Protein AF-A0A6L8NGS3-F1 (afdb_monomer_lite)

Foldseek 3Di:
DVVVVLVCVLCVLLVHDDDDDLACDPDLCCVVVDLAAEAELVSLVRLQPNDADPRYEYEYEPPDPPPPPPDDPVSSVVSCVRNNPPYYHYPPVCSLVSSVVSNLVVLVFHAFAQEEEFEELDPPLCRLVVLVVVQLVLLVVVFAEEEEEADLPDPKSCVVLVNLVFAADEQVVLQPDADADALVVLQVRAGDGSRYGYHIHHPDPDDRDLRSLLRSLVSVRTNYGHYGYHAYLDDDSNSVSSVVSHPHYHYRFPPDPVSVVSSVVSVD

Secondary structure (DSSP, 8-state):
-HHHHHHHHHHHHTT------SS--SSTHHHHH-S-EEEETTTGGGGTTPPP-TTEEEEEE--SS---TT---HHHHHHHHHHT-SEEEEETTTHHHHHHHHHHHHTT--SPPEEEEEEESSTTSSHHHHHHHHHHHHHHTT--EEEEE--TTS--HHHHTT-TT--S--GGGGTT--SPPPHHHHHHHSPEETTEEEE---S---PPPHHHHHHHHHHHTTTSSEEEEEE-SS--HHHHHHHTT-SEEEEE--SSHHHHHHHHHH--

pLDDT: mean 86.91, std 11.1, range [43.78, 98.56]

Sequence (268 aa):
MELLDDLLRLCAAAGAEPEVRARVPERRESWEDAPLVLVGDDAAAHCRGAGRRSGVLLVGRDRDGEGSAGFVDPVLWRHAVEIGAESVVRLPEGEGWLVGRIADVVEGAGQQALTVGVLGGRGGAGASTLACALAVSAAGAGVRTLLVDGDSLGGGLDVLLGGERAEGLRWPDFVGTRGRLAGGALEESLPELQGLRVLSWDRADVAVPPEAVRSVLAAARRRGGAVVVDLPRHFDDGTREALAQVDIGLLVVPGELRAVAAAGRVAS

Radius of gyration: 21.75 Å; chains: 1; bounding box: 50×39×59 Å

Structure (mmCIF, N/CA/C/O backbone):
data_AF-A0A6L8NGS3-F1
#
_entry.id   AF-A0A6L8NGS3-F1
#
loop_
_atom_site.group_PDB
_atom_site.id
_atom_site.type_symbol
_atom_site.label_atom_id
_atom_site.label_alt_id
_atom_site.label_comp_id
_atom_site.label_asym_id
_atom_site.label_entity_id
_atom_site.label_seq_id
_atom_site.pdbx_PDB_ins_code
_atom_site.Cartn_x
_atom_site.Cartn_y
_atom_site.Cartn_z
_atom_site.occupancy
_atom_site.B_iso_or_equiv
_atom_site.auth_seq_id
_atom_site.auth_comp_id
_atom_site.auth_asym_id
_atom_site.auth_atom_id
_atom_site.pdbx_PDB_model_num
ATOM 1 N N . MET A 1 1 ? -13.743 12.137 31.911 1.00 58.19 1 MET A N 1
ATOM 2 C CA . MET A 1 1 ? -14.886 12.663 31.129 1.00 58.19 1 MET A CA 1
ATOM 3 C C . MET A 1 1 ? -14.381 13.298 29.847 1.00 58.19 1 MET A C 1
ATOM 5 O O . MET A 1 1 ? -14.708 12.786 28.795 1.00 58.19 1 MET A O 1
ATOM 9 N N . GLU A 1 2 ? -13.464 14.265 29.925 1.00 81.75 2 GLU A N 1
ATOM 10 C CA . GLU A 1 2 ? -12.933 14.921 28.721 1.00 81.75 2 GLU A CA 1
ATOM 11 C C . GLU A 1 2 ? -12.234 13.980 27.713 1.00 81.75 2 GLU A C 1
ATOM 13 O O . GLU A 1 2 ? -12.383 14.168 26.512 1.00 81.75 2 GLU A O 1
ATOM 18 N N . LEU A 1 3 ? -11.515 12.939 28.164 1.00 87.94 3 LEU A N 1
ATOM 19 C CA . LEU A 1 3 ? -10.875 11.974 27.253 1.00 87.94 3 LEU A CA 1
ATOM 20 C C . LEU A 1 3 ? -11.896 11.106 26.497 1.00 87.94 3 LEU A C 1
ATOM 22 O O . LEU A 1 3 ? -11.702 10.801 25.325 1.00 87.94 3 LEU A O 1
ATOM 26 N N . LEU A 1 4 ? -12.995 10.720 27.152 1.00 90.50 4 LEU A N 1
ATOM 27 C CA . LEU A 1 4 ? -14.071 9.978 26.494 1.00 90.50 4 LEU A CA 1
ATOM 28 C C . LEU A 1 4 ? -14.730 10.836 25.409 1.00 90.50 4 LEU A C 1
ATOM 30 O O . LEU A 1 4 ? -14.960 10.342 24.311 1.00 90.50 4 LEU A O 1
ATOM 34 N N . ASP A 1 5 ? -14.988 12.112 25.701 1.00 91.06 5 ASP A N 1
ATOM 35 C CA . ASP A 1 5 ? -15.584 13.042 24.740 1.00 91.06 5 ASP A CA 1
ATOM 36 C C . ASP A 1 5 ? -14.679 13.245 23.512 1.00 91.06 5 ASP A C 1
ATOM 38 O O . ASP A 1 5 ? -15.168 13.249 22.380 1.00 91.06 5 ASP A O 1
ATOM 42 N N . ASP A 1 6 ? -13.355 13.319 23.704 1.00 91.50 6 ASP A N 1
ATOM 43 C CA . ASP A 1 6 ? -12.395 13.326 22.594 1.00 91.50 6 ASP A CA 1
ATOM 44 C C . ASP A 1 6 ? -12.474 12.052 21.762 1.00 91.50 6 ASP A C 1
ATOM 46 O O . ASP A 1 6 ? -12.587 12.124 20.542 1.00 91.50 6 ASP A O 1
ATOM 50 N N . LEU A 1 7 ? -12.429 10.880 22.399 1.00 93.50 7 LEU A N 1
ATOM 51 C CA . LEU A 1 7 ? -12.494 9.608 21.683 1.00 93.50 7 LEU A CA 1
ATOM 52 C C . LEU A 1 7 ? -13.799 9.480 20.891 1.00 93.50 7 LEU A C 1
ATOM 54 O O . LEU A 1 7 ? -13.768 9.057 19.738 1.00 93.50 7 LEU A O 1
ATOM 58 N N . LEU A 1 8 ? -14.929 9.905 21.463 1.00 93.88 8 LEU A N 1
ATOM 59 C CA . LEU A 1 8 ? -16.215 9.955 20.767 1.00 93.88 8 LEU A CA 1
ATOM 60 C C . LEU A 1 8 ? -16.179 10.908 19.567 1.00 93.88 8 LEU A C 1
ATOM 62 O O . LEU A 1 8 ? -16.647 10.545 18.487 1.00 93.88 8 LEU A O 1
ATOM 66 N N . ARG A 1 9 ? -15.577 12.095 19.719 1.00 94.31 9 ARG A N 1
ATOM 67 C CA . ARG A 1 9 ? -15.377 13.048 18.618 1.00 94.31 9 ARG A CA 1
ATOM 68 C C . ARG A 1 9 ? -14.505 12.458 17.508 1.00 94.31 9 ARG A C 1
ATOM 70 O O . ARG A 1 9 ? -14.836 12.621 16.335 1.00 94.31 9 ARG A O 1
ATOM 77 N N . LEU A 1 10 ? -13.411 11.777 17.851 1.00 94.00 10 LEU A N 1
ATOM 78 C CA . LEU A 1 10 ? -12.505 11.154 16.879 1.00 94.00 10 LEU A CA 1
ATOM 79 C C . LEU A 1 10 ? -13.167 9.962 16.171 1.00 94.00 10 LEU A C 1
ATOM 81 O O . LEU A 1 10 ? -13.015 9.824 14.959 1.00 94.00 10 LEU A O 1
ATOM 85 N N . CYS A 1 11 ? -13.956 9.152 16.885 1.00 92.12 11 CYS A N 1
ATOM 86 C CA . CYS A 1 11 ? -14.783 8.105 16.285 1.00 92.12 11 CYS A CA 1
ATOM 87 C C . CYS A 1 11 ? -15.796 8.689 15.294 1.00 92.12 11 CYS A C 1
ATOM 89 O O . CYS A 1 11 ? -15.868 8.223 14.159 1.00 92.12 11 CYS A O 1
ATOM 91 N N . ALA A 1 12 ? -16.507 9.754 15.674 1.00 90.62 12 ALA A N 1
ATOM 92 C CA . ALA A 1 12 ? -17.448 10.433 14.786 1.00 90.62 12 ALA A CA 1
ATOM 93 C C . ALA A 1 12 ? -16.752 11.014 13.542 1.00 90.62 12 ALA A C 1
ATOM 95 O O . ALA A 1 12 ? -17.253 10.862 12.430 1.00 90.62 12 ALA A O 1
ATOM 96 N N . ALA A 1 13 ? -15.565 11.613 13.702 1.00 88.19 13 ALA A N 1
ATOM 97 C CA . ALA A 1 13 ? -14.756 12.107 12.585 1.00 88.19 13 ALA A CA 1
ATOM 98 C C . ALA A 1 13 ? -14.303 10.985 11.630 1.00 88.19 13 ALA A C 1
ATOM 100 O O . ALA A 1 13 ? -14.123 11.227 10.438 1.00 88.19 13 ALA A O 1
ATOM 101 N N . ALA A 1 14 ? -14.138 9.765 12.145 1.00 87.50 14 ALA A N 1
ATOM 102 C CA . ALA A 1 14 ? -13.804 8.570 11.377 1.00 87.50 14 ALA A CA 1
ATOM 103 C C . ALA A 1 14 ? -15.033 7.821 10.819 1.00 87.50 14 ALA A C 1
ATOM 105 O O . ALA A 1 14 ? -14.860 6.804 10.148 1.00 87.50 14 ALA A O 1
ATOM 106 N N . GLY A 1 15 ? -16.258 8.285 11.099 1.00 86.38 15 GLY A N 1
ATOM 107 C CA . GLY A 1 15 ? -17.494 7.600 10.705 1.00 86.38 15 GLY A CA 1
ATOM 108 C C . GLY A 1 15 ? -17.774 6.307 11.482 1.00 86.38 15 GLY A C 1
ATOM 109 O O . GLY A 1 15 ? -18.490 5.444 10.984 1.00 86.38 15 GLY A O 1
ATOM 110 N N . ALA A 1 16 ? -17.199 6.151 12.678 1.00 89.38 16 ALA A N 1
ATOM 111 C CA . ALA A 1 16 ? -17.427 5.004 13.551 1.00 89.38 16 ALA A CA 1
ATOM 112 C C . ALA A 1 16 ? -18.496 5.305 14.609 1.00 89.38 16 ALA A C 1
ATOM 114 O O . ALA A 1 16 ? -18.470 6.361 15.243 1.00 89.38 16 ALA A O 1
ATOM 115 N N . GLU A 1 17 ? -19.370 4.333 14.871 1.00 88.12 17 GLU A N 1
ATOM 116 C CA . GLU A 1 17 ? -20.253 4.314 16.040 1.00 88.12 17 GLU A CA 1
ATOM 117 C C . GLU A 1 17 ? -19.630 3.411 17.121 1.00 88.12 17 GLU A C 1
ATOM 119 O O . GLU A 1 17 ? -19.696 2.185 17.010 1.00 88.12 17 GLU A O 1
ATOM 124 N N . PRO A 1 18 ? -18.960 3.975 18.145 1.00 89.44 18 PRO A N 1
ATOM 125 C CA . PRO A 1 18 ? -18.267 3.172 19.143 1.00 89.44 18 PRO A CA 1
ATOM 126 C C . PRO A 1 18 ? -19.232 2.633 20.204 1.00 89.44 18 PRO A C 1
ATOM 128 O O . PRO A 1 18 ? -20.100 3.345 20.711 1.00 89.44 18 PRO A O 1
ATOM 131 N N . GLU A 1 19 ? -19.007 1.396 20.638 1.00 89.19 19 GLU A N 1
ATOM 132 C CA . GLU A 1 19 ? -19.633 0.859 21.843 1.00 89.19 19 GLU A CA 1
ATOM 133 C C . GLU A 1 19 ? -18.834 1.291 23.082 1.00 89.19 19 GLU A C 1
ATOM 135 O O . GLU A 1 19 ? -17.710 0.842 23.308 1.00 89.19 19 GLU A O 1
ATOM 140 N N . VAL A 1 20 ? -19.407 2.169 23.909 1.00 89.44 20 VAL A N 1
ATOM 141 C CA . VAL A 1 20 ? -18.730 2.680 25.111 1.00 89.44 20 VAL A CA 1
ATOM 142 C C . VAL A 1 20 ? -19.002 1.782 26.314 1.00 89.44 20 VAL A C 1
ATOM 144 O O . VAL A 1 20 ? -20.152 1.539 26.691 1.00 89.44 20 VAL A O 1
ATOM 147 N N . ARG A 1 21 ? -17.931 1.341 26.982 1.00 84.75 21 ARG A N 1
ATOM 148 C CA . ARG A 1 21 ? -17.992 0.547 28.215 1.00 84.75 21 ARG A CA 1
ATOM 149 C C . ARG A 1 21 ? -17.094 1.156 29.291 1.00 84.75 21 ARG A C 1
ATOM 151 O O . ARG A 1 21 ? -15.938 1.465 29.040 1.00 84.75 21 ARG A O 1
ATOM 158 N N . ALA A 1 22 ? -17.619 1.289 30.510 1.00 76.38 22 ALA A N 1
ATOM 159 C CA . ALA A 1 22 ? -16.862 1.811 31.655 1.00 76.38 22 ALA A CA 1
ATOM 160 C C . ALA A 1 22 ? -15.894 0.780 32.273 1.00 76.38 22 ALA A C 1
ATOM 162 O O . ALA A 1 22 ? -15.030 1.137 33.071 1.00 76.38 22 ALA A O 1
ATOM 163 N N . ARG A 1 23 ? -16.074 -0.508 31.954 1.00 70.94 23 ARG A N 1
ATOM 164 C CA . ARG A 1 23 ? -15.254 -1.642 32.404 1.00 70.94 23 ARG A CA 1
ATOM 165 C C . ARG A 1 23 ? -15.209 -2.702 31.309 1.00 70.94 23 ARG A C 1
ATOM 167 O O . ARG A 1 23 ? -16.103 -2.738 30.464 1.00 70.94 23 ARG A O 1
ATOM 174 N N . VAL A 1 24 ? -14.213 -3.585 31.370 1.00 67.56 24 VAL A N 1
ATOM 175 C CA . VAL A 1 24 ? -14.156 -4.764 30.497 1.00 67.56 24 VAL A CA 1
ATOM 176 C C . VAL A 1 24 ? -15.423 -5.603 30.714 1.00 67.56 24 VAL A C 1
ATOM 178 O O . VAL A 1 24 ? -15.735 -5.917 31.866 1.00 67.56 24 VAL A O 1
ATOM 181 N N . PRO A 1 25 ? -16.178 -5.931 29.653 1.00 65.19 25 PRO A N 1
ATOM 182 C CA . PRO A 1 25 ? -17.411 -6.703 29.767 1.00 65.19 25 PRO A CA 1
ATOM 183 C C . PRO A 1 25 ? -17.180 -8.073 30.416 1.00 65.19 25 PRO A C 1
ATOM 185 O O . PRO A 1 25 ? -16.192 -8.748 30.134 1.00 65.19 25 PRO A O 1
ATOM 188 N N . GLU A 1 26 ? -18.114 -8.508 31.270 1.00 60.62 26 GLU A N 1
ATOM 189 C CA . GLU A 1 26 ? -18.055 -9.831 31.918 1.00 60.62 26 GLU A CA 1
ATOM 190 C C . GLU A 1 26 ? -18.143 -10.980 30.897 1.00 60.62 26 GLU A C 1
ATOM 192 O O . GLU A 1 26 ? -17.614 -12.068 31.124 1.00 60.62 26 GLU A O 1
ATOM 197 N N . ARG A 1 27 ? -18.774 -10.725 29.742 1.00 58.88 27 ARG A N 1
ATOM 198 C CA . ARG A 1 27 ? -18.735 -11.602 28.569 1.00 58.88 27 ARG A CA 1
ATOM 199 C C . ARG A 1 27 ? -17.579 -11.179 27.664 1.00 58.88 27 ARG A C 1
ATOM 201 O O . ARG A 1 27 ? -17.607 -10.091 27.101 1.00 58.88 27 ARG A O 1
ATOM 208 N N . ARG A 1 28 ? -16.585 -12.058 27.508 1.00 59.06 28 ARG A N 1
ATOM 209 C CA . ARG A 1 28 ? -15.391 -11.834 26.670 1.00 59.06 28 ARG A CA 1
ATOM 210 C C . ARG A 1 28 ? -15.697 -11.586 25.191 1.00 59.06 28 ARG A C 1
ATOM 212 O O . ARG A 1 28 ? -14.897 -10.927 24.543 1.00 59.06 28 ARG A O 1
ATOM 219 N N . GLU A 1 29 ? -16.851 -12.043 24.707 1.00 60.16 29 GLU A N 1
ATOM 220 C CA . GLU A 1 29 ? -17.301 -11.957 23.308 1.00 60.16 29 GLU A CA 1
ATOM 221 C C . GLU A 1 29 ? -17.127 -10.539 22.732 1.00 60.16 29 GLU A C 1
ATOM 223 O O . GLU A 1 29 ? -16.397 -10.354 21.771 1.00 60.16 29 GLU A O 1
ATOM 228 N N . SER A 1 30 ? -17.621 -9.485 23.392 1.00 67.75 30 SER A N 1
ATOM 229 C CA . SER A 1 30 ? -17.483 -8.115 22.862 1.00 67.75 30 SER A CA 1
ATOM 230 C C . SER A 1 30 ? -16.049 -7.561 22.895 1.00 67.75 30 SER A C 1
ATOM 232 O O . SER A 1 30 ? -15.725 -6.660 22.130 1.00 67.75 30 SER A O 1
ATOM 234 N N . TRP A 1 31 ? -15.179 -8.061 23.782 1.00 76.00 31 TRP A N 1
ATOM 235 C CA . TRP A 1 31 ? -13.759 -7.674 23.808 1.00 76.00 31 TRP A CA 1
ATOM 236 C C . TRP A 1 31 ? -12.943 -8.446 22.771 1.00 76.00 31 TRP A C 1
ATOM 238 O O . TRP A 1 31 ? -12.004 -7.900 22.201 1.00 76.00 31 TRP A O 1
ATOM 248 N N . GLU A 1 32 ? -13.271 -9.715 22.538 1.00 75.00 32 GLU A N 1
ATOM 249 C CA . GLU A 1 32 ? -12.583 -10.610 21.602 1.00 75.00 32 GLU A CA 1
ATOM 250 C C . GLU A 1 32 ? -13.047 -10.400 20.150 1.00 75.00 32 GLU A C 1
ATOM 252 O O . GLU A 1 32 ? -12.225 -10.486 19.238 1.00 75.00 32 GLU A O 1
ATOM 257 N N . ASP A 1 33 ? -14.296 -9.987 19.934 1.00 76.88 33 ASP A N 1
ATOM 258 C CA . ASP A 1 33 ? -14.869 -9.778 18.598 1.00 76.88 33 ASP A CA 1
ATOM 259 C C . ASP A 1 33 ? -14.659 -8.352 18.060 1.00 76.88 33 ASP A C 1
ATOM 261 O O . ASP A 1 33 ? -14.710 -8.128 16.850 1.00 76.88 33 ASP A O 1
ATOM 265 N N . ALA A 1 34 ? -14.387 -7.367 18.927 1.00 81.44 34 ALA A N 1
ATOM 266 C CA . ALA A 1 34 ? -14.202 -5.979 18.500 1.00 81.44 34 ALA A CA 1
ATOM 267 C C . ALA A 1 34 ? -12.995 -5.836 17.551 1.00 81.44 34 ALA A C 1
ATOM 269 O O . ALA A 1 34 ? -11.899 -6.249 17.902 1.00 81.44 34 ALA A O 1
ATOM 270 N N . PRO A 1 35 ? -13.101 -5.214 16.371 1.00 80.81 35 PRO A N 1
ATOM 271 C CA . PRO A 1 35 ? -11.956 -5.070 15.463 1.00 80.81 35 PRO A CA 1
ATOM 272 C C . PRO A 1 35 ? -10.895 -4.071 15.970 1.00 80.81 35 PRO A C 1
ATOM 274 O O . PRO A 1 35 ? -9.731 -4.155 15.579 1.00 80.81 35 PRO A O 1
ATOM 277 N N . LEU A 1 36 ? -11.282 -3.157 16.866 1.00 87.81 36 LEU A N 1
ATOM 278 C CA . LEU A 1 36 ? -10.413 -2.191 17.536 1.00 87.81 36 LEU A CA 1
ATOM 279 C C . LEU A 1 36 ? -10.959 -1.885 18.932 1.00 87.81 36 LEU A C 1
ATOM 281 O O . LEU A 1 36 ? -12.160 -1.685 19.098 1.00 87.81 36 LEU A O 1
ATOM 285 N N . VAL A 1 37 ? -10.074 -1.811 19.920 1.00 90.31 37 VAL A N 1
ATOM 286 C CA . VAL A 1 37 ? -10.396 -1.461 21.304 1.00 90.31 37 VAL A CA 1
ATOM 287 C C . VAL A 1 37 ? -9.565 -0.249 21.707 1.00 90.31 37 VAL A C 1
ATOM 289 O O . VAL A 1 37 ? -8.335 -0.295 21.689 1.00 90.31 37 VAL A O 1
ATOM 292 N N . LEU A 1 38 ? -10.240 0.833 22.091 1.00 92.00 38 LEU A N 1
ATOM 293 C CA . LEU A 1 38 ? -9.612 2.046 22.610 1.00 92.00 38 LEU A CA 1
ATOM 294 C C . LEU A 1 38 ? -9.764 2.071 24.130 1.00 92.00 38 LEU A C 1
ATOM 296 O O . LEU A 1 38 ? -10.881 2.020 24.644 1.00 92.00 38 LEU A O 1
ATOM 300 N N . VAL A 1 39 ? -8.648 2.149 24.848 1.00 91.62 39 VAL A N 1
ATOM 301 C CA . VAL A 1 39 ? -8.618 2.217 26.312 1.00 91.62 39 VAL A CA 1
ATOM 302 C C . VAL A 1 39 ? -8.068 3.576 26.715 1.00 91.62 39 VAL A C 1
ATOM 304 O O . VAL A 1 39 ? -6.936 3.900 26.374 1.00 91.62 39 VAL A O 1
ATOM 307 N N . GLY A 1 40 ? -8.851 4.373 27.440 1.00 91.06 40 GLY A N 1
ATOM 308 C CA . GLY A 1 40 ? -8.361 5.619 28.031 1.00 91.06 40 GLY A CA 1
ATOM 309 C C . GLY A 1 40 ? -7.376 5.357 29.174 1.00 91.06 40 GLY A C 1
ATOM 310 O O . GLY A 1 40 ? -7.525 4.373 29.907 1.00 91.06 40 GLY A O 1
ATOM 311 N N . ASP A 1 41 ? -6.383 6.232 29.355 1.00 88.25 41 ASP A N 1
ATOM 312 C CA . ASP A 1 41 ? -5.436 6.154 30.478 1.00 88.25 41 ASP A CA 1
ATOM 313 C C . ASP A 1 41 ? -6.140 6.125 31.846 1.00 88.25 41 ASP A C 1
ATOM 315 O O . ASP A 1 41 ? -5.718 5.405 32.756 1.00 88.25 41 ASP A O 1
ATOM 319 N N . ASP A 1 42 ? -7.282 6.807 31.935 1.00 86.75 42 ASP A N 1
ATOM 320 C CA . ASP A 1 42 ? -8.144 6.939 33.101 1.00 86.75 42 ASP A CA 1
ATOM 321 C C . ASP A 1 42 ? -8.929 5.654 33.403 1.00 86.75 42 ASP A C 1
ATOM 323 O O . ASP A 1 42 ? -9.348 5.419 34.540 1.00 86.75 42 ASP A O 1
ATOM 327 N N . ALA A 1 43 ? -9.072 4.780 32.406 1.00 87.25 43 ALA A N 1
ATOM 328 C CA . ALA A 1 43 ? -9.754 3.496 32.499 1.00 87.25 43 ALA A CA 1
ATOM 329 C C . ALA A 1 43 ? -8.799 2.285 32.496 1.00 87.25 43 ALA A C 1
ATOM 331 O O . ALA A 1 43 ? -9.238 1.168 32.788 1.00 87.25 43 ALA A O 1
ATOM 332 N N . ALA A 1 44 ? -7.502 2.475 32.228 1.00 85.69 44 ALA A N 1
ATOM 333 C CA . ALA A 1 44 ? -6.541 1.384 32.030 1.00 85.69 44 ALA A CA 1
ATOM 334 C C . ALA A 1 44 ? -6.456 0.409 33.219 1.00 85.69 44 ALA A C 1
ATOM 336 O O . ALA A 1 44 ? -6.411 -0.808 33.032 1.00 85.69 44 ALA A O 1
ATOM 337 N N . ALA A 1 45 ? -6.525 0.921 34.454 1.00 83.12 45 ALA A N 1
ATOM 338 C CA . ALA A 1 45 ? -6.501 0.096 35.665 1.00 83.12 45 ALA A CA 1
ATOM 339 C C . ALA A 1 45 ? -7.680 -0.895 35.747 1.00 83.12 45 ALA A C 1
ATOM 341 O O . ALA A 1 45 ? -7.533 -1.983 36.305 1.00 83.12 45 ALA A O 1
ATOM 342 N N . HIS A 1 46 ? -8.829 -0.548 35.158 1.00 81.44 46 HIS A N 1
ATOM 343 C CA . HIS A 1 46 ? -10.026 -1.392 35.108 1.00 81.44 46 HIS A CA 1
ATOM 344 C C . HIS A 1 46 ? -9.980 -2.441 33.989 1.00 81.44 46 HIS A C 1
ATOM 346 O O . HIS A 1 46 ? -10.862 -3.296 33.925 1.00 81.44 46 HIS A O 1
ATOM 352 N N . CYS A 1 47 ? -8.964 -2.383 33.121 1.00 79.69 47 CYS A N 1
ATOM 353 C CA . CYS A 1 47 ? -8.772 -3.312 32.008 1.00 79.69 47 CYS A CA 1
ATOM 354 C C . CYS A 1 47 ? -7.673 -4.353 32.266 1.00 79.69 47 CYS A C 1
ATOM 356 O O . CYS A 1 47 ? -7.361 -5.170 31.398 1.00 79.69 47 CYS A O 1
ATOM 358 N N . ARG A 1 48 ? -7.088 -4.358 33.469 1.00 76.31 48 ARG A N 1
ATOM 359 C CA . ARG A 1 48 ? -6.078 -5.341 33.875 1.00 76.31 48 ARG A CA 1
ATOM 360 C C . ARG A 1 48 ? -6.660 -6.756 33.842 1.00 76.31 48 ARG A C 1
ATOM 362 O O . ARG A 1 48 ? -7.710 -7.016 34.419 1.00 76.31 48 ARG A O 1
ATOM 369 N N . GLY A 1 49 ? -5.952 -7.675 33.187 1.00 70.75 49 GLY A N 1
ATOM 370 C CA . GLY A 1 49 ? -6.387 -9.068 33.043 1.00 70.75 49 GLY A CA 1
ATOM 371 C C . GLY A 1 49 ? -7.392 -9.317 31.912 1.00 70.75 49 GLY A C 1
ATOM 372 O O . GLY A 1 49 ? -7.829 -10.458 31.747 1.00 70.75 49 GLY A O 1
ATOM 373 N N . ALA A 1 50 ? -7.729 -8.298 31.112 1.00 70.12 50 ALA A N 1
ATOM 374 C CA . ALA A 1 50 ? -8.351 -8.523 29.812 1.00 70.12 50 ALA A CA 1
ATOM 375 C C . ALA A 1 50 ? -7.432 -9.402 28.943 1.00 70.12 50 ALA A C 1
ATOM 377 O O . ALA A 1 50 ? -6.204 -9.313 29.030 1.00 70.12 50 ALA A O 1
ATOM 378 N N . GLY A 1 51 ? -8.008 -10.293 28.133 1.00 67.06 51 GLY A N 1
ATOM 379 C CA . GLY A 1 51 ? -7.223 -11.164 27.255 1.00 67.06 51 GLY A CA 1
ATOM 380 C C . GLY A 1 51 ? -6.372 -10.338 26.286 1.00 67.06 51 GLY A C 1
ATOM 381 O O . GLY A 1 51 ? -6.880 -9.395 25.673 1.00 67.06 51 GLY A O 1
ATOM 382 N N . ARG A 1 52 ? -5.082 -10.680 26.146 1.00 72.25 52 ARG A N 1
ATOM 383 C CA . ARG A 1 52 ? -4.190 -10.022 25.176 1.00 72.25 52 ARG A CA 1
ATOM 384 C C . ARG A 1 52 ? -4.667 -10.331 23.760 1.00 72.25 52 ARG A C 1
ATOM 386 O O . ARG A 1 52 ? -4.863 -11.495 23.421 1.00 72.25 52 ARG A O 1
ATOM 393 N N . ARG A 1 53 ? -4.800 -9.293 22.937 1.00 79.81 53 ARG A N 1
ATOM 394 C CA . ARG A 1 53 ? -5.216 -9.384 21.533 1.00 79.81 53 ARG A CA 1
ATOM 395 C C . ARG A 1 53 ? -4.611 -8.243 20.718 1.00 79.81 53 ARG A C 1
ATOM 397 O O . ARG A 1 53 ? -4.211 -7.226 21.278 1.00 79.81 53 ARG A O 1
ATOM 404 N N . SER A 1 54 ? -4.577 -8.402 19.399 1.00 77.75 54 SER A N 1
ATOM 405 C CA . SER A 1 54 ? -4.265 -7.308 18.476 1.00 77.75 54 SER A CA 1
ATOM 406 C C . SER A 1 54 ? -5.391 -6.270 18.450 1.00 77.75 54 SER A C 1
ATOM 408 O O . SER A 1 54 ? -6.564 -6.604 18.656 1.00 77.75 54 SER A O 1
ATOM 410 N N . GLY A 1 55 ? -5.047 -5.018 18.160 1.00 84.38 55 GLY A N 1
ATOM 411 C CA . GLY A 1 55 ? -5.993 -3.913 18.037 1.00 84.38 55 GLY A CA 1
ATOM 412 C C . GLY A 1 55 ? -6.391 -3.261 19.361 1.00 84.38 55 GLY A C 1
ATOM 413 O O . GLY A 1 55 ? -7.434 -2.620 19.409 1.00 84.38 55 GLY A O 1
ATOM 414 N N . VAL A 1 56 ? -5.607 -3.414 20.434 1.00 89.31 56 VAL A N 1
ATOM 415 C CA . VAL A 1 56 ? -5.816 -2.670 21.692 1.00 89.31 56 VAL A CA 1
ATOM 416 C C . VAL A 1 56 ? -4.900 -1.453 21.705 1.00 89.31 56 VAL A C 1
ATOM 418 O O . VAL A 1 56 ? -3.681 -1.602 21.651 1.00 89.31 56 VAL A O 1
ATOM 421 N N . LEU A 1 57 ? -5.470 -0.255 21.805 1.00 91.00 57 LEU A N 1
ATOM 422 C CA . LEU A 1 57 ? -4.731 1.005 21.861 1.00 91.00 57 LEU A CA 1
ATOM 423 C C . LEU A 1 57 ? -4.960 1.685 23.208 1.00 91.00 57 LEU A C 1
ATOM 425 O O . LEU A 1 57 ? -6.106 1.890 23.605 1.00 91.00 57 LEU A O 1
ATOM 429 N N . LEU A 1 58 ? -3.876 2.063 23.888 1.00 91.50 58 LEU A N 1
ATOM 430 C CA . LEU A 1 58 ? -3.960 2.930 25.060 1.00 91.50 58 LEU A CA 1
ATOM 431 C C . LEU A 1 58 ? -3.905 4.388 24.602 1.00 91.50 58 LEU A C 1
ATOM 433 O O . LEU A 1 58 ? -2.948 4.785 23.939 1.00 91.50 58 LEU A O 1
ATOM 437 N N . VAL A 1 59 ? -4.902 5.183 24.968 1.00 92.69 59 VAL A N 1
ATOM 438 C CA . VAL A 1 59 ? -4.976 6.605 24.634 1.00 92.69 59 VAL A CA 1
ATOM 439 C C . VAL A 1 59 ? -4.843 7.416 25.909 1.00 92.69 59 VAL A C 1
ATOM 441 O O . VAL A 1 59 ? -5.632 7.249 26.834 1.00 92.69 59 VAL A O 1
ATOM 444 N N . GLY A 1 60 ? -3.840 8.282 25.959 1.00 89.69 60 GLY A N 1
ATOM 445 C CA . GLY A 1 60 ? -3.647 9.224 27.052 1.00 89.69 60 GLY A CA 1
ATOM 446 C C . GLY A 1 60 ? -3.682 10.666 26.573 1.00 89.69 60 GLY A C 1
ATOM 447 O O . GLY A 1 60 ? -3.583 10.948 25.376 1.00 89.69 60 GLY A O 1
ATOM 448 N N . ARG A 1 61 ? -3.799 11.590 27.521 1.00 83.56 61 ARG A N 1
ATOM 449 C CA . ARG A 1 61 ? -3.622 13.027 27.272 1.00 83.56 61 ARG A CA 1
ATOM 450 C C . ARG A 1 61 ? -2.332 13.509 27.907 1.00 83.56 61 ARG A C 1
ATOM 452 O O . ARG A 1 61 ? -1.935 13.003 28.954 1.00 83.56 61 ARG A O 1
ATOM 459 N N . ASP A 1 62 ? -1.720 14.518 27.299 1.00 71.62 62 ASP A N 1
ATOM 460 C CA . ASP A 1 62 ? -0.674 15.267 27.984 1.00 71.62 62 ASP A CA 1
ATOM 461 C C . ASP A 1 62 ? -1.322 16.084 29.113 1.00 71.62 62 ASP A C 1
ATOM 463 O O . ASP A 1 62 ? -2.068 17.041 28.878 1.00 71.62 62 ASP A O 1
ATOM 467 N N . ARG A 1 63 ? -1.137 15.630 30.353 1.00 60.88 63 ARG A N 1
ATOM 468 C CA . ARG A 1 63 ? -1.580 16.353 31.542 1.00 60.88 63 ARG A CA 1
ATOM 469 C C . ARG A 1 63 ? -0.375 17.175 31.973 1.00 60.88 63 ARG A C 1
ATOM 471 O O . ARG A 1 63 ? 0.653 16.606 32.301 1.00 60.88 63 ARG A O 1
ATOM 478 N N . ASP A 1 64 ? -0.534 18.493 31.948 1.00 51.62 64 ASP A N 1
ATOM 479 C CA . ASP A 1 64 ? 0.352 19.486 32.577 1.00 51.62 64 ASP A CA 1
ATOM 480 C C . ASP A 1 64 ? 1.345 20.241 31.685 1.00 51.62 64 ASP A C 1
ATOM 482 O O . ASP A 1 64 ? 2.135 21.020 32.209 1.00 51.62 64 ASP A O 1
ATOM 486 N N . GLY A 1 65 ? 1.288 20.143 30.351 1.00 50.59 65 GLY A N 1
ATOM 487 C CA . GLY A 1 65 ? 2.091 21.029 29.486 1.00 50.59 65 GLY A CA 1
ATOM 488 C C . GLY A 1 65 ? 3.609 20.928 29.717 1.00 50.59 65 GLY A C 1
ATOM 489 O O . GLY A 1 65 ? 4.375 21.721 29.170 1.00 50.59 65 GLY A O 1
ATOM 490 N N . GLU A 1 66 ? 4.055 19.913 30.461 1.00 49.62 66 GLU A N 1
ATOM 491 C CA . GLU A 1 66 ? 5.437 19.454 30.569 1.00 49.62 66 GLU A CA 1
ATOM 492 C C . GLU A 1 66 ? 5.796 18.602 29.339 1.00 49.62 66 GLU A C 1
ATOM 494 O O . GLU A 1 66 ? 6.560 17.641 29.398 1.00 49.62 66 GLU A O 1
ATOM 499 N N . GLY A 1 67 ? 5.277 18.999 28.176 1.00 47.88 67 GLY A N 1
ATOM 500 C CA . GLY A 1 67 ? 5.687 18.546 26.860 1.00 47.88 67 GLY A CA 1
ATOM 501 C C . GLY A 1 67 ? 7.071 19.090 26.521 1.00 47.88 67 GLY A C 1
ATOM 502 O O . GLY A 1 67 ? 7.257 19.806 25.538 1.00 47.88 67 GLY A O 1
ATOM 503 N N . SER A 1 68 ? 8.081 18.754 27.326 1.00 43.78 68 SER A N 1
ATOM 504 C CA . SER A 1 68 ? 9.436 18.731 26.802 1.00 43.78 68 SER A CA 1
ATOM 505 C C . SER A 1 68 ? 9.500 17.521 25.881 1.00 43.78 68 SER A C 1
ATOM 507 O O . SER A 1 68 ? 9.422 16.376 26.335 1.00 43.78 68 SER A O 1
ATOM 509 N N . ALA A 1 69 ? 9.558 17.785 24.576 1.00 46.53 69 ALA A N 1
ATOM 510 C CA . ALA A 1 69 ? 9.743 16.792 23.530 1.00 46.53 69 ALA A CA 1
ATOM 511 C C . ALA A 1 69 ? 10.874 15.822 23.923 1.00 46.53 69 ALA A C 1
ATOM 513 O O . ALA A 1 69 ? 12.052 16.137 23.777 1.00 46.53 69 ALA A O 1
ATOM 514 N N . GLY A 1 70 ? 10.515 14.662 24.481 1.00 47.84 70 GLY A N 1
ATOM 515 C CA . GLY A 1 70 ? 11.480 13.656 24.922 1.00 47.84 70 GLY A CA 1
ATOM 516 C C . GLY A 1 70 ? 11.187 12.951 26.246 1.00 47.84 70 GLY A C 1
ATOM 517 O O . GLY A 1 70 ? 11.769 11.888 26.459 1.00 47.84 70 GLY A O 1
ATOM 518 N N . PHE A 1 71 ? 10.298 13.450 27.120 1.00 49.97 71 PHE A N 1
ATOM 519 C CA . PHE A 1 71 ? 9.976 12.704 28.346 1.00 49.97 71 PHE A CA 1
ATOM 520 C C . PHE A 1 71 ? 8.898 11.639 28.089 1.00 49.97 71 PHE A C 1
ATOM 522 O O . PHE A 1 71 ? 7.765 11.906 27.688 1.00 49.97 71 PHE A O 1
ATOM 529 N N . VAL A 1 72 ? 9.292 10.381 28.257 1.00 60.38 72 VAL A N 1
ATOM 530 C CA . VAL A 1 72 ? 8.423 9.207 28.168 1.00 60.38 72 VAL A CA 1
ATOM 531 C C . VAL A 1 72 ? 7.667 9.110 29.490 1.00 60.38 72 VAL A C 1
ATOM 533 O O . VAL A 1 72 ? 8.319 8.851 30.494 1.00 60.38 72 VAL A O 1
ATOM 536 N N . ASP A 1 73 ? 6.340 9.299 29.515 1.00 71.50 73 ASP A N 1
ATOM 537 C CA . ASP A 1 73 ? 5.532 9.070 30.726 1.00 71.50 73 ASP A CA 1
ATOM 538 C C . ASP A 1 73 ? 5.617 7.583 31.133 1.00 71.50 73 ASP A C 1
ATOM 540 O O . ASP A 1 73 ? 4.990 6.726 30.495 1.00 71.50 73 ASP A O 1
ATOM 544 N N . PRO A 1 74 ? 6.384 7.231 32.183 1.00 74.69 74 PRO A N 1
ATOM 545 C CA . PRO A 1 74 ? 6.620 5.836 32.535 1.00 74.69 74 PRO A CA 1
ATOM 546 C C . PRO A 1 74 ? 5.357 5.141 33.054 1.00 74.69 74 PRO A C 1
ATOM 548 O O . PRO A 1 74 ? 5.291 3.910 33.051 1.00 74.69 74 PRO A O 1
ATOM 551 N N . VAL A 1 75 ? 4.367 5.907 33.524 1.00 79.44 75 VAL A N 1
ATOM 552 C CA . VAL A 1 75 ? 3.102 5.383 34.047 1.00 79.44 75 VAL A CA 1
ATOM 553 C C . VAL A 1 75 ? 2.208 4.948 32.892 1.00 79.44 75 VAL A C 1
ATOM 555 O O . VAL A 1 75 ? 1.715 3.818 32.901 1.00 79.44 75 VAL A O 1
ATOM 558 N N . LEU A 1 76 ? 2.083 5.782 31.857 1.00 81.06 76 LEU A N 1
ATOM 559 C CA . LEU A 1 76 ? 1.311 5.465 30.654 1.00 81.06 76 LEU A CA 1
ATOM 560 C C . LEU A 1 76 ? 1.846 4.207 29.950 1.00 81.06 76 LEU A C 1
ATOM 562 O O . LEU A 1 76 ? 1.088 3.291 29.630 1.00 81.06 76 LEU A O 1
ATOM 566 N N . TRP A 1 77 ? 3.166 4.102 29.783 1.00 82.00 77 TRP A N 1
ATOM 567 C CA . TRP A 1 77 ? 3.783 2.916 29.175 1.00 82.00 77 TRP A CA 1
ATOM 568 C C . TRP A 1 77 ? 3.641 1.658 30.033 1.00 82.00 77 TRP A C 1
ATOM 570 O O . TRP A 1 77 ? 3.416 0.572 29.498 1.00 82.00 77 TRP A O 1
ATOM 580 N N . ARG A 1 78 ? 3.712 1.781 31.363 1.00 85.31 78 ARG A N 1
ATOM 581 C CA . ARG A 1 78 ? 3.447 0.651 32.263 1.00 85.31 78 ARG A CA 1
ATOM 582 C C . ARG A 1 78 ? 2.015 0.148 32.103 1.00 85.31 78 ARG A C 1
ATOM 584 O O . ARG A 1 78 ? 1.818 -1.056 31.959 1.00 85.31 78 ARG A O 1
ATOM 591 N N . HIS A 1 79 ? 1.036 1.052 32.078 1.00 85.94 79 HIS A N 1
ATOM 592 C CA . HIS A 1 79 ? -0.364 0.695 31.852 1.00 85.94 79 HIS A CA 1
ATOM 593 C C . HIS A 1 79 ? -0.561 -0.003 30.503 1.00 85.94 79 HIS A C 1
ATOM 595 O O . HIS A 1 79 ? -1.267 -1.006 30.443 1.00 85.94 79 HIS A O 1
ATOM 601 N N . ALA A 1 80 ? 0.116 0.461 29.447 1.00 86.50 80 ALA A N 1
ATOM 602 C CA . ALA A 1 80 ? 0.056 -0.158 28.125 1.00 86.50 80 ALA A CA 1
ATOM 603 C C . ALA A 1 80 ? 0.528 -1.618 28.156 1.00 86.50 80 ALA A C 1
ATOM 605 O O . ALA A 1 80 ? -0.139 -2.499 27.617 1.00 86.50 80 ALA A O 1
ATOM 606 N N . VAL A 1 81 ? 1.641 -1.892 28.844 1.00 85.50 81 VAL A N 1
ATOM 607 C CA . VAL A 1 81 ? 2.161 -3.258 29.006 1.00 85.50 81 VAL A CA 1
ATOM 608 C C . VAL A 1 81 ? 1.208 -4.124 29.833 1.00 85.50 81 VAL A C 1
ATOM 610 O O . VAL A 1 81 ? 0.942 -5.262 29.452 1.00 85.50 81 VAL A O 1
ATOM 613 N N . GLU A 1 82 ? 0.667 -3.594 30.934 1.00 85.62 82 GLU A N 1
ATOM 614 C CA . GLU A 1 82 ? -0.244 -4.320 31.833 1.00 85.62 82 GLU A CA 1
ATOM 615 C C . GLU A 1 82 ? -1.536 -4.781 31.144 1.00 85.62 82 GLU A C 1
ATOM 617 O O . GLU A 1 82 ? -2.042 -5.860 31.456 1.00 85.62 82 GLU A O 1
ATOM 622 N N . ILE A 1 83 ? -2.060 -3.989 30.203 1.00 85.25 83 ILE A N 1
ATOM 623 C CA . ILE A 1 83 ? -3.260 -4.337 29.424 1.00 85.25 83 ILE A CA 1
ATOM 624 C C . ILE A 1 83 ? -2.927 -5.018 28.087 1.00 85.25 83 ILE A C 1
ATOM 626 O O . ILE A 1 83 ? -3.826 -5.423 27.354 1.00 85.25 83 ILE A O 1
ATOM 630 N N . GLY A 1 84 ? -1.638 -5.148 27.756 1.00 84.88 84 GLY A N 1
ATOM 631 C CA . GLY A 1 84 ? -1.177 -5.722 26.496 1.00 84.88 84 GLY A CA 1
ATOM 632 C C . GLY A 1 84 ? -1.525 -4.887 25.264 1.00 84.88 84 GLY A C 1
ATOM 633 O O . GLY A 1 84 ? -1.786 -5.475 24.217 1.00 84.88 84 GLY A O 1
ATOM 634 N N . ALA A 1 85 ? -1.534 -3.558 25.387 1.00 86.69 85 ALA A N 1
ATOM 635 C CA . ALA A 1 85 ? -1.780 -2.647 24.278 1.00 86.69 85 ALA A CA 1
ATOM 636 C C . ALA A 1 85 ? -0.723 -2.810 23.175 1.00 86.69 85 ALA A C 1
ATOM 638 O O . ALA A 1 85 ? 0.471 -2.953 23.441 1.00 86.69 85 ALA A O 1
ATOM 639 N N . GLU A 1 86 ? -1.181 -2.764 21.929 1.00 85.94 86 GLU A N 1
ATOM 640 C CA . GLU A 1 86 ? -0.355 -2.790 20.724 1.00 85.94 86 GLU A CA 1
ATOM 641 C C . GLU A 1 86 ? 0.399 -1.471 20.539 1.00 85.94 86 GLU A C 1
ATOM 643 O O . GLU A 1 86 ? 1.519 -1.451 20.033 1.00 85.94 86 GLU A O 1
ATOM 648 N N . SER A 1 87 ? -0.205 -0.352 20.941 1.00 85.62 87 SER A N 1
ATOM 649 C CA . SER A 1 87 ? 0.386 0.981 20.811 1.00 85.62 87 SER A CA 1
ATOM 650 C C . SER A 1 87 ? -0.196 1.964 21.825 1.00 85.62 87 SER A C 1
ATOM 652 O O . SER A 1 87 ? -1.288 1.760 22.365 1.00 85.62 87 SER A O 1
ATOM 654 N N . VAL A 1 88 ? 0.553 3.042 22.062 1.00 89.19 88 VAL A N 1
ATOM 655 C CA . VAL A 1 88 ? 0.166 4.165 22.921 1.00 89.19 88 VAL A CA 1
ATOM 656 C C . VAL A 1 88 ? -0.005 5.411 22.060 1.00 89.19 88 VAL A C 1
ATOM 658 O O . VAL A 1 88 ? 0.903 5.775 21.316 1.00 89.19 88 VAL A O 1
ATOM 661 N N . VAL A 1 89 ? -1.153 6.072 22.179 1.00 89.88 89 VAL A N 1
ATOM 662 C CA . VAL A 1 89 ? -1.480 7.316 21.475 1.00 89.88 89 VAL A CA 1
ATOM 663 C C . VAL A 1 89 ? -1.609 8.435 22.496 1.00 89.88 89 VAL A C 1
ATOM 665 O O . VAL A 1 89 ? -2.293 8.274 23.505 1.00 89.88 89 VAL A O 1
ATOM 668 N N . ARG A 1 90 ? -0.978 9.579 22.230 1.00 89.25 90 ARG A N 1
ATOM 669 C CA . ARG A 1 90 ? -1.157 10.792 23.033 1.00 89.25 90 ARG A CA 1
ATOM 670 C C . ARG A 1 90 ? -1.947 11.831 22.265 1.00 89.25 90 ARG A C 1
ATOM 672 O O . ARG A 1 90 ? -1.694 12.024 21.080 1.00 89.25 90 ARG A O 1
ATOM 679 N N . LEU A 1 91 ? -2.905 12.461 22.930 1.00 88.44 91 LEU A N 1
ATOM 680 C CA . LEU A 1 91 ? -3.675 13.568 22.376 1.00 88.44 91 LEU A CA 1
ATOM 681 C C . LEU A 1 91 ? -3.131 14.904 22.909 1.00 88.44 91 LEU A C 1
ATOM 683 O O . LEU A 1 91 ? -2.827 14.971 24.107 1.00 88.44 91 LEU A O 1
ATOM 687 N N . PRO A 1 92 ? -3.069 15.952 22.060 1.00 88.06 92 PRO A N 1
ATOM 688 C CA . PRO A 1 92 ? -3.652 16.036 20.709 1.00 88.06 92 PRO A CA 1
ATOM 689 C C . PRO A 1 92 ? -2.765 15.526 19.550 1.00 88.06 92 PRO A C 1
ATOM 691 O O . PRO A 1 92 ? -3.250 15.396 18.425 1.00 88.06 92 PRO A O 1
ATOM 694 N N . GLU A 1 93 ? -1.486 15.212 19.772 1.00 84.75 93 GLU A N 1
ATOM 695 C CA . GLU A 1 93 ? -0.516 14.943 18.688 1.00 84.75 93 GLU A CA 1
ATOM 696 C C . GLU A 1 93 ? -0.895 13.732 17.818 1.00 84.75 93 GLU A C 1
ATOM 698 O O . GLU A 1 93 ? -0.640 13.701 16.614 1.00 84.75 93 GLU A O 1
ATOM 703 N N . GLY A 1 94 ? -1.510 12.724 18.430 1.00 85.12 94 GLY A N 1
ATOM 704 C CA . GLY A 1 94 ? -1.912 11.469 17.810 1.00 85.12 94 GLY A CA 1
ATOM 705 C C . GLY A 1 94 ? -3.329 11.452 17.237 1.00 85.12 94 GLY A C 1
ATOM 706 O O . GLY A 1 94 ? -3.739 10.403 16.739 1.00 85.12 94 GLY A O 1
ATOM 707 N N . GLU A 1 95 ? -4.081 12.563 17.275 1.00 90.31 95 GLU A N 1
ATOM 708 C CA . GLU A 1 95 ? -5.479 12.602 16.804 1.00 90.31 95 GLU A CA 1
ATOM 709 C C . GLU A 1 95 ? -5.619 12.121 15.357 1.00 90.31 95 GLU A C 1
ATOM 711 O O . GLU A 1 95 ? -6.430 11.242 15.066 1.00 90.31 95 GLU A O 1
ATOM 716 N N . GLY A 1 96 ? -4.793 12.654 14.450 1.00 85.12 96 GLY A N 1
ATOM 717 C CA . GLY A 1 96 ? -4.855 12.304 13.029 1.00 85.12 96 GLY A CA 1
ATOM 718 C C . GLY A 1 96 ? -4.538 10.830 12.766 1.00 85.12 96 GLY A C 1
ATOM 719 O O . GLY A 1 96 ? -5.203 10.186 11.953 1.00 85.12 96 GLY A O 1
ATOM 720 N N . TRP A 1 97 ? -3.564 10.273 13.492 1.00 85.44 97 TRP A N 1
ATOM 721 C CA . TRP A 1 97 ? -3.228 8.852 13.406 1.00 85.44 97 TRP A CA 1
ATOM 722 C C . TRP A 1 97 ? -4.371 7.975 13.932 1.00 85.44 97 TRP A C 1
ATOM 724 O O . TRP A 1 97 ? -4.746 7.000 13.280 1.00 85.44 97 TRP A O 1
ATOM 734 N N . LEU A 1 98 ? -4.973 8.349 15.067 1.00 89.62 98 LEU A N 1
ATOM 735 C CA . LEU A 1 98 ? -6.062 7.596 15.688 1.00 89.62 98 LEU A CA 1
ATOM 736 C C . LEU A 1 98 ? -7.329 7.602 14.825 1.00 89.62 98 LEU A C 1
ATOM 738 O O . LEU A 1 98 ? -7.895 6.538 14.583 1.00 89.62 98 LEU A O 1
ATOM 742 N N . VAL A 1 99 ? -7.725 8.760 14.284 1.00 90.19 99 VAL A N 1
ATOM 743 C CA . VAL A 1 99 ? -8.819 8.863 13.297 1.00 90.19 99 VAL A CA 1
ATOM 744 C C . VAL A 1 99 ? -8.525 7.979 12.088 1.00 90.19 99 VAL A C 1
ATOM 746 O O . VAL A 1 99 ? -9.396 7.242 11.629 1.00 90.19 99 VAL A O 1
ATOM 749 N N . GLY A 1 100 ? -7.278 7.994 11.607 1.00 81.69 100 GLY A N 1
ATOM 750 C CA . GLY A 1 100 ? -6.826 7.127 10.526 1.00 81.69 100 GLY A CA 1
ATOM 751 C C . GLY A 1 100 ? -7.030 5.643 10.832 1.00 81.69 100 GLY A C 1
ATOM 752 O O . GLY A 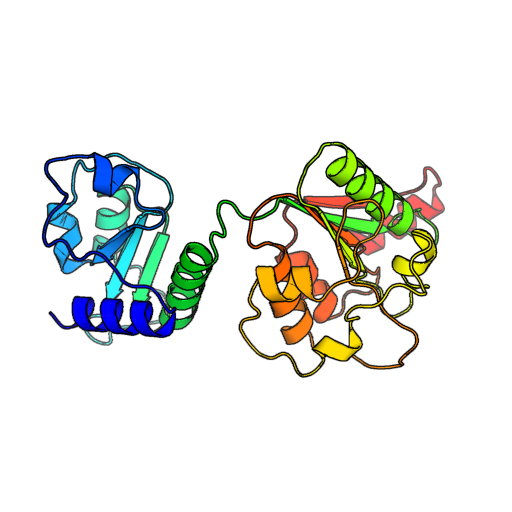1 100 ? -7.578 4.929 9.992 1.00 81.69 100 GLY A O 1
ATOM 753 N N . ARG A 1 101 ? -6.652 5.200 12.035 1.00 82.94 101 ARG A N 1
ATOM 754 C CA . ARG A 1 101 ? -6.766 3.800 12.458 1.00 82.94 101 ARG A CA 1
ATOM 755 C C . ARG A 1 101 ? -8.213 3.358 12.687 1.00 82.94 101 ARG A C 1
ATOM 757 O O . ARG A 1 101 ? -8.554 2.228 12.349 1.00 82.94 101 ARG A O 1
ATOM 764 N N . ILE A 1 102 ? -9.064 4.234 13.220 1.00 88.50 102 ILE A N 1
ATOM 765 C CA . ILE A 1 102 ? -10.501 3.962 13.381 1.00 88.50 102 ILE A CA 1
ATOM 766 C C . ILE A 1 102 ? -11.164 3.832 12.005 1.00 88.50 102 ILE A C 1
ATOM 768 O O . ILE A 1 102 ? -11.887 2.871 11.759 1.00 88.50 102 ILE A O 1
ATOM 772 N N . ALA A 1 103 ? -10.867 4.747 11.082 1.00 83.25 103 ALA A N 1
ATOM 773 C CA . ALA A 1 103 ? -11.419 4.700 9.732 1.00 83.25 103 ALA A CA 1
ATOM 774 C C . ALA A 1 103 ? -10.958 3.453 8.951 1.00 83.25 103 ALA A C 1
ATOM 776 O O . ALA A 1 103 ? -11.736 2.899 8.183 1.00 83.25 103 ALA A O 1
ATOM 777 N N . ASP A 1 104 ? -9.731 2.957 9.177 1.00 78.62 104 ASP A N 1
ATOM 778 C CA . ASP A 1 104 ? -9.278 1.677 8.606 1.00 78.62 104 ASP A CA 1
ATOM 779 C C . ASP A 1 104 ? -10.202 0.533 9.048 1.00 78.62 104 ASP A C 1
ATOM 781 O O . ASP A 1 104 ? -10.646 -0.274 8.237 1.00 78.62 104 ASP A O 1
ATOM 785 N N . VAL A 1 105 ? -10.538 0.493 10.335 1.00 81.62 105 VAL A N 1
ATOM 786 C CA . VAL A 1 105 ? -11.407 -0.534 10.913 1.00 81.62 105 VAL A CA 1
ATOM 787 C C . VAL A 1 105 ? -12.834 -0.438 10.371 1.00 81.62 105 VAL A C 1
ATOM 789 O O . VAL A 1 105 ? -13.411 -1.466 10.018 1.00 81.62 105 VAL A O 1
ATOM 792 N N . VAL A 1 106 ? -13.374 0.777 10.228 1.00 81.75 106 VAL A N 1
ATOM 793 C CA . VAL A 1 106 ? -14.688 1.022 9.601 1.00 81.75 106 VAL A CA 1
ATOM 794 C C . VAL A 1 106 ? -14.710 0.556 8.142 1.00 81.75 106 VAL A C 1
ATOM 796 O O . VAL A 1 106 ? -15.680 -0.056 7.704 1.00 81.75 106 VAL A O 1
ATOM 799 N N . GLU A 1 107 ? -13.624 0.768 7.396 1.00 74.88 107 GLU A N 1
ATOM 800 C CA . GLU A 1 107 ? -13.475 0.288 6.015 1.00 74.88 107 GLU A CA 1
ATOM 801 C C . GLU A 1 107 ? -13.295 -1.241 5.909 1.00 74.88 107 GLU A C 1
ATOM 803 O O . GLU A 1 107 ? -13.137 -1.769 4.803 1.00 74.88 107 GLU A O 1
ATOM 808 N N . GLY A 1 108 ? -13.279 -1.970 7.031 1.00 67.50 108 GLY A N 1
ATOM 809 C CA . GLY A 1 108 ? -12.965 -3.398 7.060 1.00 67.50 108 GLY A CA 1
ATOM 810 C C . GLY A 1 108 ? -11.510 -3.688 6.686 1.00 67.50 108 GLY A C 1
ATOM 811 O O . GLY A 1 108 ? -11.186 -4.794 6.247 1.00 67.50 108 GLY A O 1
ATOM 812 N N . ALA A 1 109 ? -10.614 -2.704 6.821 1.00 62.41 109 ALA A N 1
ATOM 813 C CA . ALA A 1 109 ? -9.190 -2.920 6.656 1.00 62.41 109 ALA A CA 1
ATOM 814 C C . ALA A 1 109 ? -8.682 -3.753 7.841 1.00 62.41 109 ALA A C 1
ATOM 816 O O . ALA A 1 109 ? -8.425 -3.235 8.927 1.00 62.41 109 ALA A O 1
ATOM 817 N N . GLY A 1 110 ? -8.592 -5.067 7.623 1.00 65.62 110 GLY A N 1
ATOM 818 C CA . GLY A 1 110 ? -7.993 -6.020 8.554 1.00 65.62 110 GLY A CA 1
ATOM 819 C C . GLY A 1 110 ? -6.482 -5.811 8.705 1.00 65.62 110 GLY A C 1
ATOM 820 O O . GLY A 1 110 ? -6.004 -4.710 8.979 1.00 65.62 110 GLY A O 1
ATOM 821 N N . GLN A 1 111 ? -5.699 -6.878 8.545 1.00 70.38 111 GLN A N 1
ATOM 822 C CA . GLN A 1 111 ? -4.238 -6.756 8.505 1.00 70.38 111 GLN A CA 1
ATOM 823 C C . GLN A 1 111 ? -3.801 -5.878 7.322 1.00 70.38 111 GLN A C 1
ATOM 825 O O . GLN A 1 111 ? -4.473 -5.848 6.290 1.00 70.38 111 GLN A O 1
ATOM 830 N N . GLN A 1 112 ? -2.687 -5.155 7.469 1.00 82.19 112 GLN A N 1
ATOM 831 C CA . GLN A 1 112 ? -2.083 -4.449 6.337 1.00 82.19 112 GLN A CA 1
ATOM 832 C C . GLN A 1 112 ? -1.626 -5.454 5.274 1.00 82.19 112 GLN A C 1
ATOM 834 O O . GLN A 1 112 ? -1.259 -6.585 5.593 1.00 82.19 112 GLN A O 1
ATOM 839 N N . ALA A 1 113 ? -1.679 -5.047 4.008 1.00 91.19 113 ALA A N 1
ATOM 840 C CA . ALA A 1 113 ? -1.154 -5.847 2.912 1.00 91.19 113 ALA A CA 1
ATOM 841 C C . ALA A 1 113 ? 0.369 -5.999 3.034 1.00 91.19 113 ALA A C 1
ATOM 843 O O . ALA A 1 113 ? 1.060 -5.029 3.351 1.00 91.19 113 ALA A O 1
ATOM 844 N N . LEU A 1 114 ? 0.890 -7.186 2.713 1.00 95.25 114 LEU A N 1
ATOM 845 C CA . LEU A 1 114 ? 2.329 -7.378 2.557 1.00 95.25 114 LEU A CA 1
ATOM 846 C C . LEU A 1 114 ? 2.807 -6.557 1.356 1.00 95.25 114 LEU A C 1
ATOM 848 O O . LEU A 1 114 ? 2.379 -6.796 0.226 1.00 95.25 114 LEU A O 1
ATOM 852 N N . THR A 1 115 ? 3.695 -5.601 1.604 1.00 97.88 115 THR A N 1
ATOM 853 C CA . THR A 1 115 ? 4.158 -4.645 0.600 1.00 97.88 115 THR A CA 1
ATOM 854 C C . THR A 1 115 ? 5.562 -4.996 0.139 1.00 97.88 115 THR A C 1
ATOM 856 O O . THR A 1 115 ? 6.521 -4.927 0.909 1.00 97.88 115 THR A O 1
ATOM 859 N N . VAL A 1 116 ? 5.692 -5.370 -1.130 1.00 98.50 116 VAL A N 1
ATOM 860 C CA . VAL A 1 116 ? 6.952 -5.785 -1.747 1.00 98.50 116 VAL A CA 1
ATOM 861 C C . VAL A 1 116 ? 7.399 -4.721 -2.740 1.00 98.50 116 VAL A C 1
ATOM 863 O O . VAL A 1 116 ? 6.739 -4.497 -3.750 1.00 98.50 116 VAL A O 1
ATOM 866 N N . GLY A 1 117 ? 8.528 -4.074 -2.472 1.00 98.00 117 GLY A N 1
ATOM 867 C CA . GLY A 1 117 ? 9.171 -3.152 -3.405 1.00 98.00 117 GLY A CA 1
ATOM 868 C C . GLY A 1 117 ? 10.186 -3.890 -4.267 1.00 98.00 117 GLY A C 1
ATOM 869 O O . GLY A 1 117 ? 11.032 -4.605 -3.734 1.00 98.00 117 GLY A O 1
ATOM 870 N N . VAL A 1 118 ? 10.139 -3.723 -5.585 1.00 98.12 118 VAL A N 1
ATOM 871 C CA . VAL A 1 118 ? 11.071 -4.361 -6.524 1.00 98.12 118 VAL A CA 1
ATOM 872 C C . VAL A 1 118 ? 11.899 -3.289 -7.210 1.00 98.12 118 VAL A C 1
ATOM 874 O O . VAL A 1 118 ? 11.354 -2.381 -7.815 1.00 98.12 118 VAL A O 1
ATOM 877 N N . LEU A 1 119 ? 13.221 -3.396 -7.129 1.00 95.56 119 LEU A N 1
ATOM 878 C CA . LEU A 1 119 ? 14.160 -2.410 -7.654 1.00 95.56 119 LEU A CA 1
ATOM 879 C C . LEU A 1 119 ? 15.196 -3.083 -8.555 1.00 95.56 119 LEU A C 1
ATOM 881 O O . LEU A 1 119 ? 15.712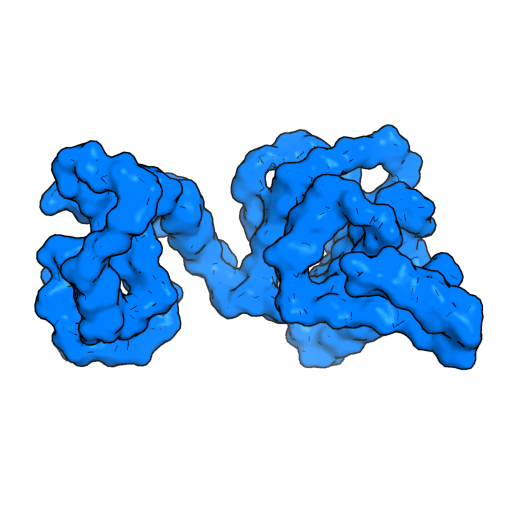 -4.157 -8.250 1.00 95.56 119 LEU A O 1
ATOM 885 N N . GLY A 1 120 ? 15.558 -2.444 -9.665 1.00 94.81 120 GLY A N 1
ATOM 886 C CA . GLY A 1 120 ? 16.633 -2.925 -10.534 1.00 94.81 120 GLY A CA 1
ATOM 887 C C . GLY A 1 120 ? 18.016 -2.458 -10.076 1.00 94.81 120 GLY A C 1
ATOM 888 O O . GLY A 1 120 ? 18.256 -1.263 -9.937 1.00 94.81 120 GLY A O 1
ATOM 889 N N . GLY A 1 121 ? 18.990 -3.365 -9.968 1.00 93.44 121 GLY A N 1
ATOM 890 C CA . GLY A 1 121 ? 20.401 -2.997 -9.769 1.00 93.44 121 GLY A CA 1
ATOM 891 C C . GLY A 1 121 ? 21.034 -2.323 -10.996 1.00 93.44 121 GLY A C 1
ATOM 892 O O . GLY A 1 121 ? 22.059 -1.649 -10.900 1.00 93.44 121 GLY A O 1
ATOM 893 N N . ARG A 1 122 ? 20.408 -2.471 -12.171 1.00 92.44 122 ARG A N 1
ATOM 894 C CA . ARG A 1 122 ? 20.738 -1.763 -13.415 1.00 92.44 122 ARG A CA 1
ATOM 895 C C . ARG A 1 122 ? 19.493 -1.557 -14.280 1.00 92.44 122 ARG A C 1
ATOM 897 O O . ARG A 1 122 ? 18.445 -2.142 -14.025 1.00 92.44 122 ARG A O 1
ATOM 904 N N . GLY A 1 123 ? 19.635 -0.779 -15.351 1.00 89.81 123 GLY A N 1
ATOM 905 C CA . GLY A 1 123 ? 18.605 -0.671 -16.384 1.00 89.81 123 GLY A CA 1
ATOM 906 C C . GLY A 1 123 ? 18.448 -2.008 -17.101 1.00 89.81 123 GLY A C 1
ATOM 907 O O . GLY A 1 123 ? 19.449 -2.681 -17.355 1.00 89.81 123 GLY A O 1
ATOM 908 N N . GLY A 1 124 ? 17.208 -2.412 -17.376 1.00 90.06 124 GLY A N 1
ATOM 909 C CA . GLY A 1 124 ? 16.924 -3.706 -18.002 1.00 90.06 124 GLY A CA 1
ATOM 910 C C . GLY A 1 124 ? 17.282 -4.914 -17.126 1.00 90.06 124 GLY A C 1
ATOM 911 O O . GLY A 1 124 ? 17.580 -5.980 -17.649 1.00 90.06 124 GLY A O 1
ATOM 912 N N . ALA A 1 125 ? 17.304 -4.763 -15.796 1.00 93.88 125 ALA A N 1
ATOM 913 C CA . ALA A 1 125 ? 17.522 -5.884 -14.877 1.00 93.88 125 ALA A CA 1
ATOM 914 C C . ALA A 1 125 ? 16.338 -6.868 -14.809 1.00 93.88 125 ALA A C 1
ATOM 916 O O . ALA A 1 125 ? 16.520 -7.981 -14.328 1.00 93.88 125 ALA A O 1
ATOM 917 N N . GLY A 1 126 ? 15.152 -6.465 -15.279 1.00 94.88 126 GLY A N 1
ATOM 918 C CA . GLY A 1 126 ? 13.918 -7.249 -15.167 1.00 94.88 126 GLY A CA 1
ATOM 919 C C . GLY A 1 126 ? 13.111 -6.977 -13.893 1.00 94.88 126 GLY A C 1
ATOM 920 O O . GLY A 1 126 ? 12.298 -7.814 -13.523 1.00 94.88 126 GLY A O 1
ATOM 921 N N . ALA A 1 127 ? 13.321 -5.834 -13.224 1.00 96.44 127 ALA A N 1
ATOM 922 C CA . ALA A 1 127 ? 12.580 -5.440 -12.019 1.00 96.44 127 ALA A CA 1
ATOM 923 C C . ALA A 1 127 ? 11.067 -5.344 -12.271 1.00 96.44 127 ALA A C 1
ATOM 925 O O . ALA A 1 127 ? 10.320 -6.110 -11.671 1.00 96.44 127 ALA A O 1
ATOM 926 N N . SER A 1 128 ? 10.642 -4.547 -13.254 1.00 96.38 128 SER A N 1
ATOM 927 C CA . SER A 1 128 ? 9.234 -4.422 -13.657 1.00 96.38 128 SER A CA 1
ATOM 928 C C . SER A 1 128 ? 8.609 -5.765 -14.039 1.00 96.38 128 SER A C 1
ATOM 930 O O . SER A 1 128 ? 7.491 -6.086 -13.649 1.00 96.38 128 SER A O 1
ATOM 932 N N . THR A 1 129 ? 9.358 -6.616 -14.748 1.00 96.56 129 THR A N 1
ATOM 933 C CA . THR A 1 129 ? 8.904 -7.968 -15.101 1.00 96.56 129 THR A CA 1
ATOM 934 C C . THR A 1 129 ? 8.706 -8.844 -13.865 1.00 96.56 129 THR A C 1
ATOM 936 O O . THR A 1 129 ? 7.699 -9.542 -13.772 1.00 96.56 129 THR A O 1
ATOM 939 N N . LEU A 1 130 ? 9.638 -8.806 -12.908 1.00 97.94 130 LEU A N 1
ATOM 940 C CA . LEU A 1 130 ? 9.506 -9.533 -11.648 1.00 97.94 130 LEU A CA 1
ATOM 941 C C . LEU A 1 130 ? 8.338 -8.991 -10.813 1.00 97.94 130 LEU A C 1
ATOM 943 O O . LEU A 1 130 ? 7.587 -9.789 -10.262 1.00 97.94 130 LEU A O 1
ATOM 947 N N . ALA A 1 131 ? 8.150 -7.670 -10.756 1.00 98.31 131 ALA A N 1
ATOM 948 C CA . ALA A 1 131 ? 7.033 -7.036 -10.062 1.00 98.31 131 ALA A CA 1
ATOM 949 C C . ALA A 1 131 ? 5.683 -7.525 -10.613 1.00 98.31 131 ALA A C 1
ATOM 951 O O . ALA A 1 131 ? 4.848 -8.029 -9.859 1.00 98.31 131 ALA A O 1
ATOM 952 N N . CYS A 1 132 ? 5.505 -7.492 -11.937 1.00 97.94 132 CYS A N 1
ATOM 953 C CA . CYS A 1 132 ? 4.315 -8.042 -12.583 1.00 97.94 132 CYS A CA 1
ATOM 954 C C . CYS A 1 132 ? 4.153 -9.545 -12.326 1.00 97.94 132 CYS A C 1
ATOM 956 O O . CYS A 1 132 ? 3.052 -9.989 -12.016 1.00 97.94 132 CYS A O 1
ATOM 958 N N . ALA A 1 133 ? 5.230 -10.334 -12.408 1.00 97.88 133 ALA A N 1
ATOM 959 C CA . ALA A 1 133 ? 5.167 -11.774 -12.166 1.00 97.88 133 ALA A CA 1
ATOM 960 C C . ALA A 1 133 ? 4.743 -12.108 -10.726 1.00 97.88 133 ALA A C 1
ATOM 962 O O . ALA A 1 133 ? 3.914 -12.997 -10.528 1.00 97.88 133 ALA A O 1
ATOM 963 N N . LEU A 1 134 ? 5.267 -11.385 -9.728 1.00 98.31 134 LEU A N 1
ATOM 964 C CA . LEU A 1 134 ? 4.863 -11.522 -8.326 1.00 98.31 134 LEU A CA 1
ATOM 965 C C . LEU A 1 134 ? 3.384 -11.182 -8.147 1.00 98.31 134 LEU A C 1
ATOM 967 O O . LEU A 1 134 ? 2.651 -11.955 -7.532 1.00 98.31 134 LEU A O 1
ATOM 971 N N . ALA A 1 135 ? 2.941 -10.063 -8.723 1.00 98.19 135 ALA A N 1
ATOM 972 C CA . ALA A 1 135 ? 1.571 -9.597 -8.575 1.00 98.19 135 ALA A CA 1
ATOM 973 C C . ALA A 1 135 ? 0.559 -10.541 -9.254 1.00 98.19 135 ALA A C 1
ATOM 975 O O . ALA A 1 135 ? -0.420 -10.953 -8.636 1.00 98.19 135 ALA A O 1
ATOM 976 N N . VAL A 1 136 ? 0.831 -10.970 -10.490 1.00 98.12 136 VAL A N 1
ATOM 977 C CA . VAL A 1 136 ? -0.008 -11.942 -11.213 1.00 98.12 136 VAL A CA 1
ATOM 978 C C . VAL A 1 136 ? -0.038 -13.293 -10.491 1.00 98.12 136 VAL A C 1
ATOM 980 O O . VAL A 1 136 ? -1.093 -13.916 -10.397 1.00 98.12 136 VAL A O 1
ATOM 983 N N . SER A 1 137 ? 1.091 -13.743 -9.934 1.00 98.12 137 SER A N 1
ATOM 984 C CA . SER A 1 137 ? 1.142 -15.001 -9.174 1.00 98.12 137 SER A CA 1
ATOM 985 C C . SER A 1 137 ? 0.327 -14.926 -7.879 1.00 98.12 137 SER A C 1
ATOM 987 O O . SER A 1 137 ? -0.385 -15.874 -7.553 1.00 98.12 137 SER A O 1
ATOM 989 N N . ALA A 1 138 ? 0.400 -13.805 -7.153 1.00 97.75 138 ALA A N 1
ATOM 990 C CA . ALA A 1 138 ? -0.387 -13.583 -5.942 1.00 97.75 138 ALA A CA 1
ATOM 991 C C . ALA A 1 138 ? -1.893 -13.539 -6.249 1.00 97.75 138 ALA A C 1
ATOM 993 O O . ALA A 1 138 ? -2.673 -14.244 -5.603 1.00 97.75 138 ALA A O 1
ATOM 994 N N . ALA A 1 139 ? -2.289 -12.804 -7.292 1.00 97.50 139 ALA A N 1
ATOM 995 C CA . ALA A 1 139 ? -3.671 -12.755 -7.764 1.00 97.50 139 ALA A CA 1
ATOM 996 C C . ALA A 1 139 ? -4.189 -14.141 -8.184 1.00 97.50 139 ALA A C 1
ATOM 998 O O . ALA A 1 139 ? -5.268 -14.557 -7.763 1.00 97.50 139 ALA A O 1
ATOM 999 N N . GLY A 1 140 ? -3.389 -14.908 -8.933 1.00 97.56 140 GLY A N 1
ATOM 1000 C CA . GLY A 1 140 ? -3.722 -16.279 -9.334 1.00 97.56 140 GLY A CA 1
ATOM 1001 C C . GLY A 1 140 ? -3.878 -17.255 -8.161 1.00 97.56 140 GLY A C 1
ATOM 1002 O O . GLY A 1 140 ? -4.606 -18.239 -8.273 1.00 97.56 140 GLY A O 1
ATOM 1003 N N . ALA A 1 141 ? -3.247 -16.969 -7.018 1.00 97.50 141 ALA A N 1
ATOM 1004 C CA . ALA A 1 141 ? -3.424 -17.709 -5.769 1.00 97.50 141 ALA A CA 1
ATOM 1005 C C . ALA A 1 141 ? -4.645 -17.246 -4.943 1.00 97.50 141 ALA A C 1
ATOM 1007 O O . ALA A 1 141 ? -4.853 -17.732 -3.832 1.00 97.50 141 ALA A O 1
ATOM 1008 N N . GLY A 1 142 ? -5.450 -16.311 -5.461 1.00 95.81 142 GLY A N 1
ATOM 1009 C CA . GLY A 1 142 ? -6.619 -15.756 -4.777 1.00 95.81 142 GLY A CA 1
ATOM 1010 C C . GLY A 1 142 ? -6.285 -14.691 -3.728 1.00 95.81 142 GLY A C 1
ATOM 1011 O O . GLY A 1 142 ? -7.139 -1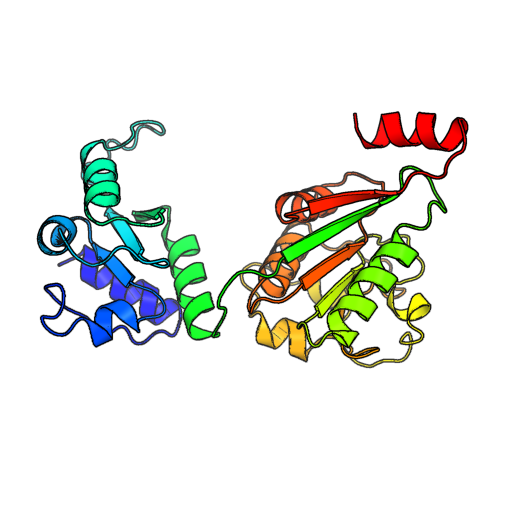4.352 -2.911 1.00 95.81 142 GLY A O 1
ATOM 1012 N N . VAL A 1 143 ? -5.057 -14.160 -3.721 1.00 96.00 143 VAL A N 1
ATOM 1013 C CA . VAL A 1 143 ? -4.666 -13.065 -2.826 1.00 96.00 143 VAL A CA 1
ATOM 1014 C C . VAL A 1 143 ? -5.071 -11.739 -3.465 1.00 96.00 143 VAL A C 1
ATOM 1016 O O . VAL A 1 143 ? -4.684 -11.452 -4.599 1.00 96.00 143 VAL A O 1
ATOM 1019 N N . ARG A 1 144 ? -5.807 -10.896 -2.726 1.00 94.75 144 ARG A N 1
ATOM 1020 C CA . ARG A 1 144 ? -6.077 -9.506 -3.132 1.00 94.75 144 ARG A CA 1
ATOM 1021 C C . ARG A 1 144 ? -4.750 -8.830 -3.469 1.00 94.75 144 ARG A C 1
ATOM 1023 O O . ARG A 1 144 ? -3.876 -8.766 -2.608 1.00 94.75 144 ARG A O 1
ATOM 1030 N N . THR A 1 145 ? -4.607 -8.335 -4.693 1.00 97.62 145 THR A N 1
ATOM 1031 C CA . THR A 1 145 ? -3.323 -7.829 -5.173 1.00 97.62 145 THR A CA 1
ATOM 1032 C C . THR A 1 145 ? -3.470 -6.483 -5.863 1.00 97.62 145 THR A C 1
ATOM 1034 O O . THR A 1 145 ? -4.353 -6.298 -6.703 1.00 97.62 145 THR A O 1
ATOM 1037 N N . LEU A 1 146 ? -2.571 -5.560 -5.526 1.00 98.00 146 LEU A N 1
ATOM 1038 C CA . LEU A 1 146 ? -2.427 -4.271 -6.191 1.00 98.00 146 LEU A CA 1
ATOM 1039 C C . LEU A 1 146 ? -0.979 -4.099 -6.665 1.00 98.00 146 LEU A C 1
ATOM 1041 O O . LEU A 1 146 ? -0.041 -4.318 -5.899 1.00 98.00 146 LEU A O 1
ATOM 1045 N N . LEU A 1 147 ? -0.799 -3.729 -7.928 1.00 98.31 147 LEU A N 1
ATOM 1046 C CA . LEU A 1 147 ? 0.494 -3.428 -8.535 1.00 98.31 147 LEU A CA 1
ATOM 1047 C C . LEU A 1 147 ? 0.609 -1.920 -8.767 1.00 98.31 147 LEU A C 1
ATOM 1049 O O . LEU A 1 147 ? -0.262 -1.325 -9.396 1.00 98.31 147 LEU A O 1
ATOM 1053 N N . VAL A 1 148 ? 1.679 -1.314 -8.264 1.00 97.94 148 VAL A N 1
ATOM 1054 C CA . VAL A 1 148 ? 1.949 0.123 -8.369 1.00 97.94 148 VAL A CA 1
ATOM 1055 C C . VAL A 1 148 ? 3.216 0.346 -9.182 1.00 97.94 148 VAL A C 1
ATOM 1057 O O . VAL A 1 148 ? 4.274 -0.174 -8.836 1.00 97.94 148 VAL A O 1
ATOM 1060 N N . ASP A 1 149 ? 3.110 1.144 -10.236 1.00 95.75 149 ASP A N 1
ATOM 1061 C CA . ASP A 1 149 ? 4.233 1.623 -11.035 1.00 95.75 149 ASP A CA 1
ATOM 1062 C C . ASP A 1 149 ? 4.861 2.854 -10.375 1.00 95.75 149 ASP A C 1
ATOM 1064 O O . ASP A 1 149 ? 4.245 3.913 -10.312 1.00 95.75 149 ASP A O 1
ATOM 1068 N N . GLY A 1 150 ? 6.066 2.737 -9.836 1.00 93.25 150 GLY A N 1
ATOM 1069 C CA . GLY A 1 150 ? 6.785 3.857 -9.235 1.00 93.25 150 GLY A CA 1
ATOM 1070 C C . GLY A 1 150 ? 7.656 4.639 -10.219 1.00 93.25 150 GLY A C 1
ATOM 1071 O O . GLY A 1 150 ? 8.188 5.674 -9.827 1.00 93.25 150 GLY A O 1
ATOM 1072 N N . ASP A 1 151 ? 7.830 4.186 -11.467 1.00 89.81 151 ASP A N 1
ATOM 1073 C CA . ASP A 1 151 ? 8.756 4.807 -12.421 1.00 89.81 151 ASP A CA 1
ATOM 1074 C C . ASP A 1 151 ? 8.023 5.694 -13.431 1.00 89.81 151 ASP A C 1
ATOM 1076 O O . ASP A 1 151 ? 7.564 5.242 -14.479 1.00 89.81 151 ASP A O 1
ATOM 1080 N N . SER A 1 152 ? 7.978 6.998 -13.144 1.00 88.38 152 SER A N 1
ATOM 1081 C CA . SER A 1 152 ? 7.368 8.012 -14.019 1.00 88.38 152 SER A CA 1
ATOM 1082 C C . SER A 1 152 ? 8.009 8.120 -15.402 1.00 88.38 152 SER A C 1
ATOM 1084 O O . SER A 1 152 ? 7.408 8.667 -16.324 1.00 88.38 152 SER A O 1
ATOM 1086 N N . LEU A 1 153 ? 9.229 7.599 -15.564 1.00 85.50 153 LEU A N 1
ATOM 1087 C CA . LEU A 1 153 ? 9.956 7.583 -16.833 1.00 85.50 153 LEU A CA 1
ATOM 1088 C C . LEU A 1 153 ? 9.818 6.238 -17.569 1.00 85.50 153 LEU A C 1
ATOM 1090 O O . LEU A 1 153 ? 10.422 6.050 -18.632 1.00 85.50 153 LEU A O 1
ATOM 1094 N N . GLY A 1 154 ? 9.070 5.294 -16.994 1.00 83.31 154 GLY A N 1
ATOM 1095 C CA . GLY A 1 154 ? 8.823 3.964 -17.529 1.00 83.31 154 GLY A CA 1
ATOM 1096 C C . GLY A 1 154 ? 7.825 3.941 -18.690 1.00 83.31 154 GLY A C 1
ATOM 1097 O O . GLY A 1 154 ? 7.204 4.933 -19.058 1.00 83.31 154 GLY A O 1
ATOM 1098 N N . GLY A 1 155 ? 7.666 2.762 -19.295 1.00 83.81 155 GLY A N 1
ATOM 1099 C CA . GLY A 1 155 ? 6.687 2.533 -20.364 1.00 83.81 155 GLY A CA 1
ATOM 1100 C C . GLY A 1 155 ? 5.256 2.279 -19.878 1.00 83.81 155 GLY A C 1
ATOM 1101 O O . GLY A 1 155 ? 4.405 2.005 -20.723 1.00 83.81 155 GLY A O 1
ATOM 1102 N N . GLY A 1 156 ? 5.017 2.336 -18.564 1.00 87.50 156 GLY A N 1
ATOM 1103 C CA . GLY A 1 156 ? 3.775 1.925 -17.911 1.00 87.50 156 GLY A CA 1
ATOM 1104 C C . GLY A 1 156 ? 3.705 0.413 -17.673 1.00 87.50 156 GLY A C 1
ATOM 1105 O O . GLY A 1 156 ? 3.903 -0.392 -18.592 1.00 87.50 156 GLY A O 1
ATOM 1106 N N . LEU A 1 157 ? 3.400 -0.001 -16.441 1.00 92.62 157 LEU A N 1
ATOM 1107 C CA . LEU A 1 157 ? 3.125 -1.412 -16.128 1.00 92.62 157 LEU A CA 1
ATOM 1108 C C . LEU A 1 157 ? 1.841 -1.928 -16.787 1.00 92.62 157 LEU A C 1
ATOM 1110 O O . LEU A 1 157 ? 1.727 -3.127 -17.055 1.00 92.62 157 LEU A O 1
ATOM 1114 N N . ASP A 1 158 ? 0.887 -1.044 -17.083 1.00 91.25 158 ASP A N 1
ATOM 1115 C CA . ASP A 1 158 ? -0.329 -1.411 -17.807 1.00 91.25 158 ASP A CA 1
ATOM 1116 C C . ASP A 1 158 ? -0.025 -1.930 -19.221 1.00 91.25 158 ASP A C 1
ATOM 1118 O O . ASP A 1 158 ? -0.605 -2.935 -19.624 1.00 91.25 158 ASP A O 1
ATOM 1122 N N . VAL A 1 159 ? 0.955 -1.360 -19.929 1.00 92.25 159 VAL A N 1
ATOM 1123 C CA . VAL A 1 159 ? 1.435 -1.881 -21.223 1.00 92.25 159 VAL A CA 1
ATOM 1124 C C . VAL A 1 159 ? 2.039 -3.279 -21.076 1.00 92.25 159 VAL A C 1
ATOM 1126 O O . VAL A 1 159 ? 1.778 -4.152 -21.904 1.00 92.25 159 VAL A O 1
ATOM 1129 N N . LEU A 1 160 ? 2.826 -3.528 -20.021 1.00 91.75 160 LEU A N 1
ATOM 1130 C CA . LEU A 1 160 ? 3.433 -4.847 -19.786 1.00 91.75 160 LEU A CA 1
ATOM 1131 C C . LEU A 1 160 ? 2.367 -5.929 -19.552 1.00 91.75 160 LEU A C 1
ATOM 1133 O O . LEU A 1 160 ? 2.547 -7.075 -19.964 1.00 91.75 160 LEU A O 1
ATOM 1137 N N . LEU A 1 161 ? 1.251 -5.553 -18.925 1.00 93.94 161 LEU A N 1
ATOM 1138 C CA . LEU A 1 161 ? 0.110 -6.429 -18.655 1.00 93.94 161 LEU A CA 1
ATOM 1139 C C . LEU A 1 161 ? -0.938 -6.462 -19.786 1.00 93.94 161 LEU A C 1
ATOM 1141 O O . LEU A 1 161 ? -1.915 -7.206 -19.675 1.00 93.94 161 LEU A O 1
ATOM 1145 N N . GLY A 1 162 ? -0.744 -5.697 -20.869 1.00 92.56 162 GLY A N 1
ATOM 1146 C CA . GLY A 1 162 ? -1.678 -5.601 -22.001 1.00 92.56 162 GLY A CA 1
ATOM 1147 C C . GLY A 1 162 ? -2.988 -4.871 -21.675 1.00 92.56 162 GLY A C 1
ATOM 1148 O O . GLY A 1 162 ? -4.037 -5.191 -22.235 1.00 92.56 162 GLY A O 1
ATOM 1149 N N . GLY A 1 163 ? -2.943 -3.951 -20.713 1.00 91.38 163 GLY A N 1
ATOM 1150 C CA . GLY A 1 163 ? -4.066 -3.177 -20.195 1.00 91.38 163 GLY A CA 1
ATOM 1151 C C . GLY A 1 163 ? -4.013 -1.687 -20.519 1.00 91.38 163 GLY A C 1
ATOM 1152 O O . GLY A 1 163 ? -4.715 -0.906 -19.885 1.00 91.38 163 GLY A O 1
ATOM 1153 N N . GLU A 1 164 ? -3.224 -1.261 -21.505 1.00 89.69 164 GLU A N 1
ATOM 1154 C CA . GLU A 1 164 ? -3.024 0.154 -21.851 1.00 89.69 164 GLU A CA 1
ATOM 1155 C C . GLU A 1 164 ? -4.299 0.879 -22.324 1.00 89.69 164 GLU A C 1
ATOM 1157 O O . GLU A 1 164 ? -4.327 2.102 -22.434 1.00 89.69 164 GLU A O 1
ATOM 1162 N N . ARG A 1 165 ? -5.368 0.127 -22.617 1.00 89.56 165 ARG A N 1
ATOM 1163 C CA . ARG A 1 165 ? -6.703 0.651 -22.956 1.00 89.56 165 ARG A CA 1
ATOM 1164 C C . ARG A 1 165 ? -7.734 0.470 -21.841 1.00 89.56 165 ARG A C 1
ATOM 1166 O O . ARG A 1 165 ? -8.901 0.783 -22.055 1.00 89.56 165 ARG A O 1
ATOM 1173 N N . ALA A 1 166 ? -7.339 -0.085 -20.697 1.00 93.50 166 ALA A N 1
ATOM 1174 C CA . ALA A 1 166 ? -8.253 -0.328 -19.593 1.00 93.50 166 ALA A CA 1
ATOM 1175 C C . ALA A 1 166 ? -8.645 0.989 -18.916 1.00 93.50 166 ALA A C 1
ATOM 1177 O O . ALA A 1 166 ? -7.785 1.813 -18.579 1.00 93.50 166 ALA A O 1
ATOM 1178 N N . GLU A 1 167 ? -9.950 1.159 -18.717 1.00 92.88 167 GLU A N 1
ATOM 1179 C CA . GLU A 1 167 ? -10.533 2.291 -18.002 1.00 92.88 167 GLU A CA 1
ATOM 1180 C C . GLU A 1 167 ? -10.165 2.253 -16.511 1.00 92.88 167 GLU A C 1
ATOM 1182 O O . GLU A 1 167 ? -9.946 1.186 -15.935 1.00 92.88 167 GLU A O 1
ATOM 1187 N N . GLY A 1 168 ? -10.086 3.433 -15.897 1.00 94.88 168 GLY A N 1
ATOM 1188 C CA . GLY A 1 168 ? -9.713 3.622 -14.495 1.00 94.88 168 GLY A CA 1
ATOM 1189 C C . GLY A 1 168 ? -8.637 4.693 -14.327 1.00 94.88 168 GLY A C 1
ATOM 1190 O O . GLY A 1 168 ? -8.009 5.117 -15.300 1.00 94.88 168 GLY A O 1
ATOM 1191 N N . LEU A 1 169 ? -8.435 5.130 -13.089 1.00 95.31 169 LEU A N 1
ATOM 1192 C CA . LEU A 1 169 ? -7.509 6.209 -12.753 1.00 95.31 169 LEU A CA 1
ATOM 1193 C C . LEU A 1 169 ? -6.042 5.788 -12.928 1.00 95.31 169 LEU A C 1
ATOM 1195 O O . LEU A 1 169 ? -5.678 4.618 -12.771 1.00 95.31 169 LEU A O 1
ATOM 1199 N N . ARG A 1 170 ? -5.195 6.766 -13.247 1.00 94.88 170 ARG A N 1
ATOM 1200 C CA . ARG A 1 170 ? -3.732 6.674 -13.364 1.00 94.88 170 ARG A CA 1
ATOM 1201 C C . ARG A 1 170 ? -3.078 7.712 -12.453 1.00 94.88 170 ARG A C 1
ATOM 1203 O O . ARG A 1 170 ? -3.751 8.556 -11.869 1.00 94.88 170 ARG A O 1
ATOM 1210 N N . TRP A 1 171 ? -1.755 7.669 -12.322 1.00 94.62 171 TRP A N 1
ATOM 1211 C CA . TRP A 1 171 ? -1.018 8.589 -11.444 1.00 94.62 171 TRP A CA 1
ATOM 1212 C C . TRP A 1 171 ? -1.375 10.082 -11.580 1.00 94.62 171 TRP A C 1
ATOM 1214 O O . TRP A 1 171 ? -1.559 10.719 -10.536 1.00 94.62 171 TRP A O 1
ATOM 1224 N N . PRO A 1 172 ? -1.542 10.657 -12.790 1.00 92.62 172 PRO A N 1
ATOM 1225 C CA . PRO A 1 172 ? -1.914 12.068 -12.925 1.00 92.62 172 PRO A CA 1
ATOM 1226 C C . PRO A 1 172 ? -3.257 12.436 -12.289 1.00 92.62 172 PRO A C 1
ATO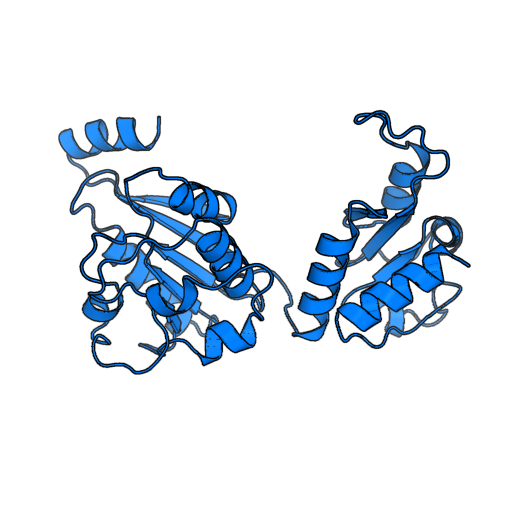M 1228 O O . PRO A 1 172 ? -3.421 13.567 -11.829 1.00 92.62 172 PRO A O 1
ATOM 1231 N N . ASP A 1 173 ? -4.194 11.490 -12.187 1.00 94.31 173 ASP A N 1
ATOM 1232 C CA . ASP A 1 173 ? -5.496 11.718 -11.550 1.00 94.31 173 ASP A CA 1
ATOM 1233 C C . ASP A 1 173 ? -5.370 11.933 -10.031 1.00 94.31 173 ASP A C 1
ATOM 1235 O O . ASP A 1 173 ? -6.255 12.508 -9.396 1.00 94.31 173 ASP A O 1
ATOM 1239 N N . PHE A 1 174 ? -4.241 11.530 -9.435 1.00 93.62 174 PHE A N 1
ATOM 1240 C CA . PHE A 1 174 ? -3.984 11.650 -8.000 1.00 93.62 174 PHE A CA 1
ATOM 1241 C C . PHE A 1 174 ? -3.147 12.874 -7.613 1.00 93.62 174 PHE A C 1
ATOM 1243 O O . PHE A 1 174 ? -2.914 13.078 -6.423 1.00 93.62 174 PHE A O 1
ATOM 1250 N N . VAL A 1 175 ? -2.747 13.734 -8.555 1.00 90.25 175 VAL A N 1
ATOM 1251 C CA . VAL A 1 175 ? -1.893 14.916 -8.291 1.00 90.25 175 VAL A CA 1
ATOM 1252 C C . VAL A 1 175 ? -2.500 15.863 -7.251 1.00 90.25 175 VAL A C 1
ATOM 1254 O O . VAL A 1 175 ? -1.790 16.428 -6.419 1.00 90.25 175 VAL A O 1
ATOM 1257 N N . GLY A 1 176 ? -3.825 16.028 -7.275 1.00 83.88 176 GLY A N 1
ATOM 1258 C CA . GLY A 1 176 ? -4.560 16.858 -6.316 1.00 83.88 176 GLY A CA 1
ATOM 1259 C C . GLY A 1 176 ? -4.794 16.195 -4.955 1.00 83.88 176 GLY A C 1
ATOM 1260 O O . GLY A 1 176 ? -5.294 16.848 -4.038 1.00 83.88 176 GLY A O 1
ATOM 1261 N N . THR A 1 177 ? -4.448 14.914 -4.806 1.00 82.19 177 THR A N 1
ATOM 1262 C CA . THR A 1 177 ? -4.686 14.165 -3.574 1.00 82.19 177 THR A CA 1
ATOM 1263 C C . THR A 1 177 ? -3.826 14.715 -2.453 1.00 82.19 177 THR A C 1
ATOM 1265 O O . THR A 1 177 ? -2.597 14.665 -2.492 1.00 82.19 177 THR A O 1
ATOM 1268 N N . ARG A 1 178 ? -4.489 15.178 -1.395 1.00 69.62 178 ARG A N 1
ATOM 1269 C CA . ARG A 1 178 ? -3.851 15.522 -0.128 1.00 69.62 178 ARG A CA 1
ATOM 1270 C C . ARG A 1 178 ? -4.609 14.844 1.001 1.00 69.62 178 ARG A C 1
ATOM 1272 O O . ARG A 1 178 ? -5.824 14.976 1.099 1.00 69.62 178 ARG A O 1
ATOM 1279 N N . GLY A 1 179 ? -3.881 14.157 1.874 1.00 70.94 179 GLY A N 1
ATOM 1280 C CA . GLY A 1 179 ? -4.463 13.502 3.041 1.00 70.94 179 GLY A CA 1
ATOM 1281 C C . GLY A 1 179 ? -5.051 12.126 2.731 1.00 70.94 179 GLY A C 1
ATOM 1282 O O . GLY A 1 179 ? -4.572 11.401 1.867 1.00 70.94 179 GLY A O 1
ATOM 1283 N N . ARG A 1 180 ? -6.051 11.713 3.508 1.00 74.88 180 ARG A N 1
ATOM 1284 C CA . ARG A 1 180 ? -6.511 10.321 3.538 1.00 74.88 180 ARG A CA 1
ATOM 1285 C C . ARG A 1 180 ? -7.307 9.946 2.282 1.00 74.88 180 ARG A C 1
ATOM 1287 O O . ARG A 1 180 ? -8.345 10.537 2.013 1.00 74.88 180 ARG A O 1
ATOM 1294 N N . LEU A 1 181 ? -6.870 8.896 1.590 1.00 83.56 181 LEU A N 1
ATOM 1295 C CA . LEU A 1 181 ? -7.625 8.211 0.533 1.00 83.56 181 LEU A CA 1
ATOM 1296 C C . LEU A 1 181 ? -8.269 6.929 1.074 1.00 83.56 181 LEU A C 1
ATOM 1298 O O . LEU A 1 181 ? -7.565 6.099 1.644 1.00 83.56 181 LEU A O 1
ATOM 1302 N N . ALA A 1 182 ? -9.571 6.720 0.889 1.00 82.44 182 ALA A N 1
ATOM 1303 C CA . ALA A 1 182 ? -10.206 5.457 1.282 1.00 82.44 182 ALA A CA 1
ATOM 1304 C C . ALA A 1 182 ? -9.648 4.285 0.451 1.00 82.44 182 ALA A C 1
ATOM 1306 O O . ALA A 1 182 ? -9.511 4.399 -0.768 1.00 82.44 182 ALA A O 1
ATOM 1307 N N . GLY A 1 183 ? -9.308 3.164 1.101 1.00 84.38 183 GLY A N 1
ATOM 1308 C CA . GLY A 1 183 ? -8.630 2.043 0.434 1.00 84.38 183 GLY A CA 1
ATOM 1309 C C . GLY A 1 183 ? -9.513 1.344 -0.600 1.00 84.38 183 GLY A C 1
ATOM 1310 O O . GLY A 1 183 ? -9.055 1.038 -1.696 1.00 84.38 183 GLY A O 1
ATOM 1311 N N . GLY A 1 184 ? -10.795 1.150 -0.268 1.00 84.50 184 GLY A N 1
ATOM 1312 C CA . GLY A 1 184 ? -11.781 0.581 -1.194 1.00 84.50 184 GLY A CA 1
ATOM 1313 C C . GLY A 1 184 ? -12.034 1.484 -2.403 1.00 84.50 184 GLY A C 1
ATOM 1314 O O . GLY A 1 184 ? -11.995 1.011 -3.530 1.00 84.50 184 GLY A O 1
ATOM 1315 N N . ALA A 1 185 ? -12.182 2.794 -2.179 1.00 86.56 185 ALA A N 1
ATOM 1316 C CA . ALA A 1 185 ? -12.397 3.756 -3.261 1.00 86.56 185 ALA A CA 1
ATOM 1317 C C . ALA A 1 185 ? -11.195 3.840 -4.213 1.00 86.56 185 ALA A C 1
ATOM 1319 O O . ALA A 1 185 ? -11.383 3.912 -5.425 1.00 86.56 185 ALA A O 1
ATOM 1320 N N . LEU A 1 186 ? -9.965 3.793 -3.679 1.00 92.94 186 LEU A N 1
ATOM 1321 C CA . LEU A 1 186 ? -8.770 3.670 -4.512 1.00 92.94 186 LEU A CA 1
ATOM 1322 C C . LEU A 1 186 ? -8.873 2.409 -5.372 1.00 92.94 186 LEU A C 1
ATOM 1324 O O . LEU A 1 186 ? -8.815 2.504 -6.589 1.00 92.94 186 LEU A O 1
ATOM 1328 N N . GLU A 1 187 ? -9.073 1.247 -4.754 1.00 91.56 187 GLU A N 1
ATOM 1329 C CA . GLU A 1 187 ? -9.106 -0.043 -5.447 1.00 91.56 187 GLU A CA 1
ATOM 1330 C C . GLU A 1 187 ? -10.163 -0.105 -6.563 1.00 91.56 187 GLU A C 1
ATOM 1332 O O . GLU A 1 187 ? -9.857 -0.528 -7.675 1.00 91.56 187 GLU A O 1
ATOM 1337 N N . GLU A 1 188 ? -11.380 0.366 -6.288 1.00 92.44 188 GLU A N 1
ATOM 1338 C CA . GLU A 1 188 ? -12.497 0.407 -7.242 1.00 92.44 188 GLU A CA 1
ATOM 1339 C C . GLU A 1 188 ? -12.255 1.376 -8.405 1.00 92.44 188 GLU A C 1
ATOM 1341 O O . GLU A 1 188 ? -12.766 1.163 -9.503 1.00 92.44 188 GLU A O 1
ATOM 1346 N N . SER A 1 189 ? -11.466 2.428 -8.176 1.00 95.25 189 SER A N 1
ATOM 1347 C CA . SER A 1 189 ? -11.135 3.419 -9.202 1.00 95.25 189 SER A CA 1
ATOM 1348 C C . SER A 1 189 ? -10.040 2.963 -10.170 1.00 95.25 189 SER A C 1
ATOM 1350 O O . SER A 1 189 ? -9.878 3.569 -11.230 1.00 95.25 189 SER A O 1
ATOM 1352 N N . LEU A 1 190 ? -9.277 1.919 -9.821 1.00 96.94 190 LEU A N 1
ATOM 1353 C CA . LEU A 1 190 ? -8.146 1.445 -10.615 1.00 96.94 190 LEU A CA 1
ATOM 1354 C C . LEU A 1 190 ? -8.563 0.381 -11.645 1.00 96.94 190 LEU A C 1
ATOM 1356 O O . LEU A 1 190 ? -9.440 -0.449 -11.366 1.00 96.94 190 LEU A O 1
ATOM 1360 N N . PRO A 1 191 ? -7.870 0.324 -12.797 1.00 96.75 191 PRO A N 1
ATOM 1361 C CA . PRO A 1 191 ? -7.998 -0.773 -13.749 1.00 96.75 191 PRO A CA 1
ATOM 1362 C C . PRO A 1 191 ? -7.823 -2.146 -13.100 1.00 96.75 191 PRO A C 1
ATOM 1364 O O . PRO A 1 191 ? -6.907 -2.356 -12.300 1.00 96.75 191 PRO A O 1
ATOM 1367 N N . GLU A 1 192 ? -8.664 -3.097 -13.503 1.00 96.50 192 GLU A N 1
ATOM 1368 C CA . GLU A 1 192 ? -8.517 -4.514 -13.171 1.00 96.50 192 GLU A CA 1
ATOM 1369 C C . GLU A 1 192 ? -7.897 -5.268 -14.345 1.00 96.50 192 GLU A C 1
ATOM 1371 O O . GLU A 1 192 ? -8.455 -5.293 -15.442 1.00 96.50 192 GLU A O 1
ATOM 1376 N N . LEU A 1 193 ? -6.747 -5.897 -14.117 1.00 94.44 193 LEU A N 1
ATOM 1377 C CA . LEU A 1 193 ? -6.003 -6.653 -15.120 1.00 94.44 193 LEU A CA 1
ATOM 1378 C C . LEU A 1 193 ? -5.553 -7.968 -14.495 1.00 94.44 193 LEU A C 1
ATOM 1380 O O . LEU A 1 193 ? -4.977 -7.963 -13.417 1.00 94.44 193 LEU A O 1
ATOM 1384 N N . GLN A 1 194 ? -5.785 -9.105 -15.156 1.00 91.50 194 GLN A N 1
ATOM 1385 C CA . GLN A 1 194 ? -5.305 -10.417 -14.682 1.00 91.50 194 GLN A CA 1
ATOM 1386 C C . GLN A 1 194 ? -5.701 -10.752 -13.219 1.00 91.50 194 GLN A C 1
ATOM 1388 O O . GLN A 1 194 ? -4.962 -11.441 -12.519 1.00 91.50 194 GLN A O 1
ATOM 1393 N N . GLY A 1 195 ? -6.846 -10.251 -12.737 1.00 93.44 195 GLY A N 1
ATOM 1394 C CA . GLY A 1 195 ? -7.315 -10.458 -11.358 1.00 93.44 195 GLY A CA 1
ATOM 1395 C C . GLY A 1 195 ? -6.621 -9.599 -10.289 1.00 93.44 195 GLY A C 1
ATOM 1396 O O . GLY A 1 195 ? -6.802 -9.858 -9.101 1.00 93.44 195 GLY A O 1
ATOM 1397 N N . LEU A 1 196 ? -5.837 -8.591 -10.685 1.00 96.94 196 LEU A N 1
ATOM 1398 C CA . LEU A 1 196 ? -5.253 -7.583 -9.795 1.00 96.94 196 LEU A CA 1
ATOM 1399 C C . LEU A 1 196 ? -5.668 -6.162 -10.192 1.00 96.94 196 LEU A C 1
ATOM 1401 O O . LEU A 1 196 ? -6.086 -5.916 -11.324 1.00 96.94 196 LEU A O 1
ATOM 1405 N N . ARG A 1 197 ? -5.498 -5.211 -9.271 1.00 97.75 197 ARG A N 1
ATOM 1406 C CA . ARG A 1 197 ? -5.617 -3.775 -9.563 1.00 97.75 197 ARG A CA 1
ATOM 1407 C C . ARG A 1 197 ? -4.267 -3.181 -9.916 1.00 97.75 197 ARG A C 1
ATOM 1409 O O . ARG A 1 197 ? -3.264 -3.547 -9.306 1.00 97.75 197 ARG A O 1
ATOM 1416 N N . VAL A 1 198 ? -4.234 -2.259 -10.871 1.00 97.69 198 VAL A N 1
ATOM 1417 C CA . VAL A 1 198 ? -2.978 -1.669 -11.355 1.00 97.69 198 VAL A CA 1
ATOM 1418 C C . VAL A 1 198 ? -3.051 -0.152 -11.314 1.00 97.69 198 VAL A C 1
ATOM 1420 O O . VAL A 1 198 ? -3.909 0.441 -11.956 1.00 97.69 198 VAL A O 1
ATOM 1423 N N . LEU A 1 199 ? -2.118 0.477 -10.604 1.00 97.31 199 LEU A N 1
ATOM 1424 C CA . LEU A 1 199 ? -1.853 1.906 -10.718 1.00 97.31 199 LEU A CA 1
ATOM 1425 C C . LEU A 1 199 ? -0.593 2.099 -11.562 1.00 97.31 199 LEU A C 1
ATOM 1427 O O . LEU A 1 199 ? 0.511 1.835 -11.095 1.00 97.31 199 LEU A O 1
ATOM 1431 N N . SER A 1 200 ? -0.779 2.541 -12.802 1.00 95.44 200 SER A N 1
ATOM 1432 C CA . SER A 1 200 ? 0.298 2.807 -13.759 1.00 95.44 200 SER A CA 1
ATOM 1433 C C . SER A 1 200 ? 0.454 4.306 -14.012 1.00 95.44 200 SER A C 1
ATOM 1435 O O . SER A 1 200 ? -0.480 5.087 -13.782 1.00 95.44 200 SER A O 1
ATOM 1437 N N . TRP A 1 201 ? 1.614 4.707 -14.525 1.00 93.00 201 TRP A N 1
ATOM 1438 C CA . TRP A 1 201 ? 1.745 5.987 -15.216 1.00 93.00 201 TRP A CA 1
ATOM 1439 C C . TRP A 1 201 ? 1.032 5.920 -16.566 1.00 93.00 201 TRP A C 1
ATOM 1441 O O . TRP A 1 201 ? 0.977 4.861 -17.196 1.00 93.00 201 TRP A O 1
ATOM 1451 N N . ASP A 1 202 ? 0.459 7.042 -16.991 1.00 87.19 202 ASP A N 1
ATOM 1452 C CA . ASP A 1 202 ? 0.005 7.227 -18.365 1.00 87.19 202 ASP A CA 1
ATOM 1453 C C . ASP A 1 202 ? 1.095 7.964 -19.171 1.00 87.19 202 ASP A C 1
ATOM 1455 O O . ASP A 1 202 ? 2.280 7.889 -18.852 1.00 87.19 202 ASP A O 1
ATOM 1459 N N . ARG A 1 203 ? 0.717 8.660 -20.249 1.00 83.38 203 ARG A N 1
ATOM 1460 C CA . ARG A 1 203 ? 1.661 9.432 -21.076 1.00 83.38 203 ARG A CA 1
ATOM 1461 C C . ARG A 1 203 ? 1.670 10.932 -20.782 1.00 83.38 203 ARG A C 1
ATOM 1463 O O . ARG A 1 203 ? 2.232 11.687 -21.578 1.00 83.38 203 ARG A O 1
ATOM 1470 N N . ALA A 1 204 ? 1.018 11.374 -19.712 1.00 83.81 204 ALA A N 1
ATOM 1471 C CA . ALA A 1 204 ? 1.043 12.766 -19.306 1.00 83.81 204 ALA A CA 1
ATOM 1472 C C . ALA A 1 204 ? 2.366 13.094 -18.603 1.00 83.81 204 ALA A C 1
ATOM 1474 O O . ALA A 1 204 ? 2.847 12.359 -17.745 1.00 83.81 204 ALA A O 1
ATOM 1475 N N . ASP A 1 205 ? 2.942 14.238 -18.958 1.00 82.06 205 ASP A N 1
ATOM 1476 C CA . ASP A 1 205 ? 4.156 14.761 -18.335 1.00 82.06 205 ASP A CA 1
ATOM 1477 C C . ASP A 1 205 ? 3.775 15.582 -17.094 1.00 82.06 205 ASP A C 1
ATOM 1479 O O . ASP A 1 205 ? 3.665 16.811 -17.139 1.00 82.06 205 ASP A O 1
ATOM 1483 N N . VAL A 1 206 ? 3.444 14.883 -16.004 1.00 86.06 206 VAL A N 1
ATOM 1484 C CA . VAL A 1 206 ? 3.005 15.495 -14.745 1.00 86.06 206 VAL A CA 1
ATOM 1485 C C . VAL A 1 206 ? 3.791 14.926 -13.571 1.00 86.06 206 VAL A C 1
ATOM 1487 O O . VAL A 1 206 ? 3.895 13.717 -13.398 1.00 86.06 206 VAL A O 1
ATOM 1490 N N . ALA A 1 207 ? 4.302 15.810 -12.716 1.00 87.81 207 ALA A N 1
ATOM 1491 C CA . ALA A 1 207 ? 4.934 15.415 -11.465 1.00 87.81 207 ALA A CA 1
ATOM 1492 C C . ALA A 1 207 ? 3.872 15.157 -10.385 1.00 87.81 207 ALA A C 1
ATOM 1494 O O . ALA A 1 207 ? 3.108 16.055 -10.022 1.00 87.81 207 ALA A O 1
ATOM 1495 N N . VAL A 1 208 ? 3.849 13.939 -9.843 1.00 90.44 208 VAL A N 1
ATOM 1496 C CA . VAL A 1 208 ? 3.014 13.593 -8.686 1.00 90.44 208 VAL A CA 1
ATOM 1497 C C . VAL A 1 208 ? 3.744 13.999 -7.399 1.00 90.44 208 VAL A C 1
ATOM 1499 O O . VAL A 1 208 ? 4.890 13.592 -7.204 1.00 90.44 208 VAL A O 1
ATOM 1502 N N . PRO A 1 209 ? 3.116 14.782 -6.501 1.00 93.25 209 PRO A N 1
ATOM 1503 C CA . PRO A 1 209 ? 3.734 15.166 -5.234 1.00 93.25 209 PRO A CA 1
ATOM 1504 C C . PRO A 1 209 ? 4.030 13.956 -4.327 1.00 93.25 209 PRO A C 1
ATOM 1506 O O . PRO A 1 209 ? 3.222 13.019 -4.288 1.00 93.25 209 PRO A O 1
ATOM 1509 N N . PRO A 1 210 ? 5.108 13.978 -3.520 1.00 93.00 210 PRO A N 1
ATOM 1510 C CA . PRO A 1 210 ? 5.420 12.902 -2.573 1.00 93.00 210 PRO A CA 1
ATOM 1511 C C . PRO A 1 210 ? 4.267 12.583 -1.612 1.00 93.00 210 PRO A C 1
ATOM 1513 O O . PRO A 1 210 ? 4.027 11.425 -1.274 1.00 93.00 210 PRO A O 1
ATOM 1516 N N . GLU A 1 211 ? 3.481 13.586 -1.213 1.00 91.19 211 GLU A N 1
ATOM 1517 C CA . GLU A 1 211 ? 2.322 13.395 -0.340 1.00 91.19 211 GLU A CA 1
ATOM 1518 C C . GLU A 1 211 ? 1.213 12.573 -1.001 1.00 91.19 211 GLU A C 1
ATOM 1520 O O . GLU A 1 211 ? 0.510 11.830 -0.308 1.00 91.19 211 GLU A O 1
ATOM 1525 N N . ALA A 1 212 ? 1.053 12.688 -2.322 1.00 93.75 212 ALA A N 1
ATOM 1526 C CA . ALA A 1 212 ? 0.109 11.878 -3.080 1.00 93.75 212 ALA A CA 1
ATOM 1527 C C . ALA A 1 212 ? 0.601 10.427 -3.160 1.00 93.75 212 ALA A C 1
ATOM 1529 O O . ALA A 1 212 ? -0.174 9.522 -2.853 1.00 93.75 212 ALA A O 1
ATOM 1530 N N . VAL A 1 213 ? 1.896 10.202 -3.433 1.00 94.62 213 VAL A N 1
ATOM 1531 C CA . VAL A 1 213 ? 2.516 8.860 -3.389 1.00 94.62 213 VAL A CA 1
ATOM 1532 C C . VAL A 1 213 ? 2.312 8.214 -2.018 1.00 94.62 213 VAL A C 1
ATOM 1534 O O . VAL A 1 213 ? 1.819 7.087 -1.924 1.00 94.62 213 VAL A O 1
ATOM 1537 N N . ARG A 1 214 ? 2.598 8.961 -0.943 1.00 93.38 214 ARG A N 1
ATOM 1538 C CA . ARG A 1 214 ? 2.384 8.513 0.435 1.00 93.38 214 ARG A CA 1
ATOM 1539 C C . ARG A 1 214 ? 0.934 8.095 0.673 1.00 93.38 214 ARG A C 1
ATOM 1541 O O . ARG A 1 214 ? 0.682 7.018 1.205 1.00 93.38 214 ARG A O 1
ATOM 1548 N N . SER A 1 215 ? -0.013 8.942 0.272 1.00 92.25 215 SER A N 1
ATOM 1549 C CA . SER A 1 215 ? -1.447 8.740 0.514 1.00 92.25 215 SER A CA 1
ATOM 1550 C C . SER A 1 215 ? -2.014 7.556 -0.269 1.00 92.25 215 SER A C 1
ATOM 1552 O O . SER A 1 215 ? -2.802 6.781 0.277 1.00 92.25 215 SER A O 1
ATOM 1554 N N . VAL A 1 216 ? -1.592 7.399 -1.525 1.00 95.38 216 VAL A N 1
ATOM 1555 C CA . VAL A 1 216 ? -1.987 6.297 -2.408 1.00 95.38 216 VAL A CA 1
ATOM 1556 C C . VAL A 1 216 ? -1.453 4.967 -1.890 1.00 95.38 216 VAL A C 1
ATOM 1558 O O . VAL A 1 216 ? -2.224 4.022 -1.745 1.00 95.38 216 VAL A O 1
ATOM 1561 N N . LEU A 1 217 ? -0.167 4.884 -1.541 1.00 95.00 217 LEU A N 1
ATOM 1562 C CA . LEU A 1 217 ? 0.409 3.647 -1.006 1.00 95.00 217 LEU A CA 1
ATOM 1563 C C . LEU A 1 217 ? -0.186 3.285 0.356 1.00 95.00 217 LEU A C 1
ATOM 1565 O O . LEU A 1 217 ? -0.542 2.127 0.578 1.00 95.00 217 LEU A O 1
ATOM 1569 N N . 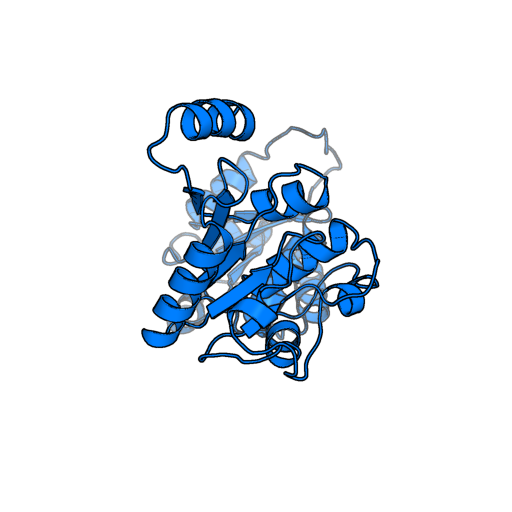ALA A 1 218 ? -0.411 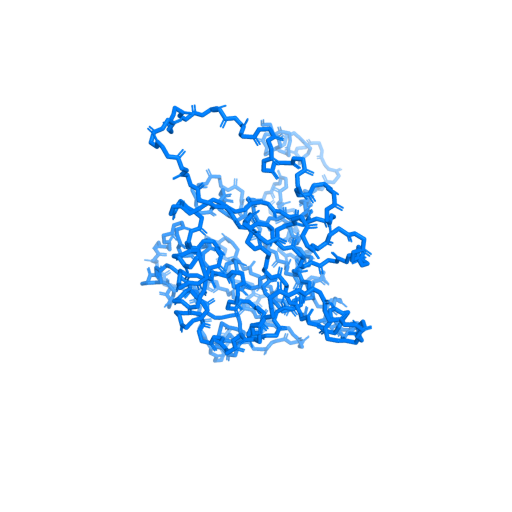4.270 1.228 1.00 90.94 218 ALA A N 1
ATOM 1570 C CA . ALA A 1 218 ? -1.089 4.039 2.498 1.00 90.94 218 ALA A CA 1
ATOM 1571 C C . ALA A 1 218 ? -2.504 3.480 2.284 1.00 90.94 218 ALA A C 1
ATOM 1573 O O . ALA A 1 218 ? -2.941 2.609 3.034 1.00 90.94 218 ALA A O 1
ATOM 1574 N N . ALA A 1 219 ? -3.211 3.950 1.251 1.00 91.44 219 ALA A N 1
ATOM 1575 C CA . ALA A 1 219 ? -4.523 3.439 0.873 1.00 91.44 219 ALA A CA 1
ATOM 1576 C C . ALA A 1 219 ? -4.472 2.040 0.250 1.00 91.44 219 ALA A C 1
ATOM 1578 O O . ALA A 1 219 ? -5.278 1.190 0.625 1.00 91.44 219 ALA A O 1
ATOM 1579 N N . ALA A 1 220 ? -3.506 1.768 -0.629 1.00 93.56 220 ALA A N 1
ATOM 1580 C CA . ALA A 1 220 ? -3.325 0.465 -1.267 1.00 93.56 220 ALA A CA 1
ATOM 1581 C C . ALA A 1 220 ? -3.066 -0.653 -0.245 1.00 93.56 220 ALA A C 1
ATOM 1583 O O . ALA A 1 220 ? -3.570 -1.769 -0.396 1.00 93.56 220 ALA A O 1
ATOM 1584 N N . ARG A 1 221 ? -2.317 -0.328 0.817 1.00 91.88 221 ARG A N 1
ATOM 1585 C CA . ARG A 1 221 ? -1.959 -1.242 1.911 1.00 91.88 221 ARG A CA 1
ATOM 1586 C C . ARG A 1 221 ? -3.114 -1.553 2.861 1.00 91.88 221 ARG A C 1
ATOM 1588 O O . ARG A 1 221 ? -3.020 -2.509 3.634 1.00 91.88 221 ARG A O 1
ATOM 1595 N N . ARG A 1 222 ? -4.208 -0.783 2.824 1.00 85.12 222 ARG A N 1
ATOM 1596 C CA . ARG A 1 222 ? -5.430 -1.125 3.564 1.00 85.12 222 ARG A CA 1
ATOM 1597 C C . ARG A 1 222 ? -6.048 -2.397 2.976 1.00 85.12 222 ARG A C 1
ATOM 1599 O O . ARG A 1 222 ? -5.852 -2.704 1.807 1.00 85.12 222 ARG A O 1
ATOM 1606 N N . ARG A 1 223 ? -6.865 -3.095 3.772 1.00 81.31 223 ARG A N 1
ATOM 1607 C CA . ARG A 1 223 ? -7.677 -4.261 3.351 1.00 81.31 223 ARG A CA 1
ATOM 1608 C C . ARG A 1 223 ? -6.895 -5.557 3.082 1.00 81.31 223 ARG A C 1
ATOM 1610 O O . ARG A 1 223 ? -7.467 -6.504 2.552 1.00 81.31 223 ARG A O 1
ATOM 1617 N N . GLY A 1 224 ? -5.640 -5.640 3.522 1.00 83.81 224 GLY A N 1
ATOM 1618 C CA . GLY A 1 224 ? -4.841 -6.866 3.458 1.00 83.81 224 GLY A CA 1
ATOM 1619 C C . GLY A 1 224 ? -4.450 -7.274 2.039 1.00 83.81 224 GLY A C 1
ATOM 1620 O O . GLY A 1 224 ? -4.589 -6.503 1.089 1.00 83.81 224 GLY A O 1
ATOM 1621 N N . GLY A 1 225 ? -3.932 -8.494 1.899 1.00 92.94 225 GLY A N 1
ATOM 1622 C CA . GLY A 1 225 ? -3.441 -9.021 0.624 1.00 92.94 225 GLY A CA 1
ATOM 1623 C C . GLY A 1 225 ? -1.983 -8.652 0.346 1.00 92.94 225 GLY A C 1
ATOM 1624 O O . GLY A 1 225 ? -1.161 -8.652 1.264 1.00 92.94 225 GLY A O 1
ATOM 1625 N N . ALA A 1 226 ? -1.666 -8.358 -0.913 1.00 96.81 226 ALA A N 1
ATOM 1626 C CA . ALA A 1 226 ? -0.332 -8.001 -1.377 1.00 96.81 226 ALA A CA 1
ATOM 1627 C C . ALA A 1 226 ? -0.344 -6.682 -2.163 1.00 96.81 226 ALA A C 1
ATOM 1629 O O . ALA A 1 226 ? -1.206 -6.452 -3.012 1.00 96.81 226 ALA A O 1
ATOM 1630 N N . VAL A 1 227 ? 0.649 -5.833 -1.910 1.00 98.12 227 VAL A N 1
ATOM 1631 C CA . VAL A 1 227 ? 0.944 -4.653 -2.729 1.00 98.12 227 VAL A CA 1
ATOM 1632 C C . VAL A 1 227 ? 2.342 -4.832 -3.299 1.00 98.12 227 VAL A C 1
ATOM 1634 O O . VAL A 1 227 ? 3.297 -4.994 -2.547 1.00 98.12 227 VAL A O 1
ATOM 1637 N N . VAL A 1 228 ? 2.477 -4.817 -4.620 1.00 98.56 228 VAL A N 1
ATOM 1638 C CA . VAL A 1 228 ? 3.781 -4.869 -5.287 1.00 98.56 228 VAL A CA 1
ATOM 1639 C C . VAL A 1 228 ? 4.068 -3.497 -5.875 1.00 98.56 228 VAL A C 1
ATOM 1641 O O . VAL A 1 228 ? 3.250 -2.968 -6.619 1.00 98.56 228 VAL A O 1
ATOM 1644 N N . VAL A 1 229 ? 5.213 -2.915 -5.536 1.00 98.31 229 VAL A N 1
ATOM 1645 C CA . VAL A 1 229 ? 5.640 -1.600 -6.023 1.00 98.31 229 VAL A CA 1
ATOM 1646 C C . VAL A 1 229 ? 6.859 -1.793 -6.918 1.00 98.31 229 VAL A C 1
ATOM 1648 O O . VAL A 1 229 ? 7.896 -2.258 -6.446 1.00 98.31 229 VAL A O 1
ATOM 1651 N N . ASP A 1 230 ? 6.749 -1.453 -8.200 1.00 97.38 230 ASP A N 1
ATOM 1652 C CA . ASP A 1 230 ? 7.904 -1.363 -9.098 1.00 97.38 230 ASP A CA 1
ATOM 1653 C C . ASP A 1 230 ? 8.626 -0.043 -8.826 1.00 97.38 230 ASP A C 1
ATOM 1655 O O . ASP A 1 230 ? 8.129 1.029 -9.156 1.00 97.38 230 ASP A O 1
ATOM 1659 N N . LEU A 1 231 ? 9.756 -0.101 -8.131 1.00 95.12 231 LEU A N 1
ATOM 1660 C CA . LEU A 1 231 ? 10.463 1.082 -7.663 1.00 95.12 231 LEU A CA 1
ATOM 1661 C C . LEU A 1 231 ? 11.408 1.614 -8.745 1.00 95.12 231 LEU A C 1
ATOM 1663 O O . LEU A 1 231 ? 12.181 0.846 -9.337 1.00 95.12 231 LEU A O 1
ATOM 1667 N N . PRO A 1 232 ? 11.449 2.940 -8.944 1.00 91.44 232 PRO A N 1
ATOM 1668 C CA . PRO A 1 232 ? 12.421 3.534 -9.834 1.00 91.44 232 PRO A CA 1
ATOM 1669 C C . PRO A 1 232 ? 13.820 3.483 -9.219 1.00 91.44 232 PRO A C 1
ATOM 1671 O O . PRO A 1 232 ? 14.018 3.403 -8.009 1.00 91.44 232 PRO A O 1
ATOM 1674 N N . ARG A 1 233 ? 14.838 3.607 -10.074 1.00 86.31 233 ARG A N 1
ATOM 1675 C CA . ARG A 1 233 ? 16.245 3.693 -9.632 1.00 86.31 233 ARG A CA 1
ATOM 1676 C C . ARG A 1 233 ? 16.672 5.099 -9.213 1.00 86.31 233 ARG A C 1
ATOM 1678 O O . ARG A 1 233 ? 17.805 5.271 -8.766 1.00 86.31 233 ARG A O 1
ATOM 1685 N N . HIS A 1 234 ? 15.814 6.097 -9.411 1.00 82.62 234 HIS A N 1
ATOM 1686 C CA . HIS A 1 234 ? 16.038 7.454 -8.932 1.00 82.62 234 HIS A CA 1
ATOM 1687 C C . HIS A 1 234 ? 15.467 7.583 -7.516 1.00 82.62 234 HIS A C 1
ATOM 1689 O O . HIS A 1 234 ? 14.340 7.190 -7.274 1.00 82.62 234 HIS A O 1
ATOM 1695 N N . PHE A 1 235 ? 16.250 8.110 -6.573 1.00 84.69 235 PHE A N 1
ATOM 1696 C CA . PHE A 1 235 ? 15.838 8.256 -5.171 1.00 84.69 235 PHE A CA 1
ATOM 1697 C C . PHE A 1 235 ? 15.397 9.690 -4.881 1.00 84.69 235 PHE A C 1
ATOM 1699 O O . PHE A 1 235 ? 16.082 10.440 -4.177 1.00 84.69 235 PHE A O 1
ATOM 1706 N N . ASP A 1 236 ? 14.271 10.073 -5.470 1.00 90.12 236 ASP A N 1
ATOM 1707 C CA . ASP A 1 236 ? 13.592 11.328 -5.163 1.00 90.12 236 ASP A CA 1
ATOM 1708 C C . ASP A 1 236 ? 12.682 11.192 -3.928 1.00 90.12 236 ASP A C 1
ATOM 1710 O O . ASP A 1 236 ? 12.614 10.140 -3.284 1.00 90.12 236 ASP A O 1
ATOM 1714 N N . ASP A 1 237 ? 12.000 12.276 -3.564 1.00 91.75 237 ASP A N 1
ATOM 1715 C CA . ASP A 1 237 ? 11.146 12.300 -2.375 1.00 91.75 237 ASP A CA 1
ATOM 1716 C C . ASP A 1 237 ? 9.933 11.363 -2.507 1.00 91.75 237 ASP A C 1
ATOM 1718 O O . ASP A 1 237 ? 9.548 10.725 -1.528 1.00 91.75 237 ASP A O 1
ATOM 1722 N N . GLY A 1 238 ? 9.378 11.192 -3.713 1.00 91.75 238 GLY A N 1
ATOM 1723 C CA . GLY A 1 238 ? 8.305 10.224 -3.965 1.00 91.75 238 GLY A CA 1
ATOM 1724 C C . GLY A 1 238 ? 8.768 8.780 -3.754 1.00 91.75 238 GLY A C 1
ATOM 1725 O O . GLY A 1 238 ? 8.103 7.995 -3.075 1.00 91.75 238 GLY A O 1
ATOM 1726 N N . THR A 1 239 ? 9.959 8.441 -4.243 1.00 91.75 239 THR A N 1
ATOM 1727 C CA . THR A 1 239 ? 10.565 7.116 -4.048 1.00 91.75 239 THR A CA 1
ATOM 1728 C C . THR A 1 239 ? 10.868 6.841 -2.577 1.00 91.75 239 THR A C 1
ATOM 1730 O O . THR A 1 239 ? 10.693 5.715 -2.111 1.00 91.75 239 THR A O 1
ATOM 1733 N N . ARG A 1 240 ? 11.276 7.861 -1.808 1.00 92.25 240 ARG A N 1
ATOM 1734 C CA . ARG A 1 240 ? 11.462 7.740 -0.350 1.00 92.25 240 ARG A CA 1
ATOM 1735 C C . ARG A 1 240 ? 10.152 7.421 0.366 1.00 92.25 240 ARG A C 1
ATOM 1737 O O . ARG A 1 240 ? 10.147 6.542 1.225 1.00 92.25 240 ARG A O 1
ATOM 1744 N N . GLU A 1 241 ? 9.059 8.083 -0.007 1.00 93.75 241 GLU A N 1
ATOM 1745 C CA . GLU A 1 241 ? 7.722 7.799 0.534 1.00 93.75 241 GLU A CA 1
ATOM 1746 C C . GLU A 1 241 ? 7.244 6.383 0.188 1.00 93.75 241 GLU A C 1
ATOM 1748 O O . GLU A 1 241 ? 6.581 5.732 1.001 1.00 93.75 241 GLU A O 1
ATOM 1753 N N . ALA A 1 242 ? 7.613 5.877 -0.993 1.00 94.44 242 ALA A N 1
ATOM 1754 C CA . ALA A 1 242 ? 7.334 4.501 -1.376 1.00 94.44 242 ALA A CA 1
ATOM 1755 C C . ALA A 1 242 ? 8.152 3.489 -0.567 1.00 94.44 242 ALA A C 1
ATOM 1757 O O . ALA A 1 242 ? 7.590 2.568 0.025 1.00 94.44 242 ALA A O 1
ATOM 1758 N N . LEU A 1 243 ? 9.467 3.694 -0.474 1.00 92.94 243 LEU A N 1
ATOM 1759 C CA . LEU A 1 243 ? 10.373 2.838 0.294 1.00 92.94 243 LEU A CA 1
ATOM 1760 C C . LEU A 1 243 ? 10.013 2.781 1.782 1.00 92.94 243 LEU A C 1
ATOM 1762 O O . LEU A 1 243 ? 10.101 1.714 2.380 1.00 92.94 243 LEU A O 1
ATOM 1766 N N . ALA A 1 244 ? 9.564 3.894 2.371 1.00 93.00 244 ALA A N 1
ATOM 1767 C CA . ALA A 1 244 ? 9.138 3.952 3.771 1.00 93.00 244 ALA A CA 1
ATOM 1768 C C . ALA A 1 244 ? 7.919 3.063 4.086 1.00 93.00 244 ALA A C 1
ATOM 1770 O O . ALA A 1 244 ? 7.632 2.806 5.254 1.00 93.00 244 ALA A O 1
ATOM 1771 N N . GLN A 1 245 ? 7.195 2.608 3.060 1.00 94.12 245 GLN A N 1
ATOM 1772 C CA . GLN A 1 245 ? 5.983 1.797 3.186 1.00 94.12 245 GLN A CA 1
ATOM 1773 C C . GLN A 1 245 ? 6.152 0.368 2.651 1.00 94.12 245 GLN A C 1
ATOM 1775 O O . GLN A 1 245 ? 5.185 -0.390 2.630 1.00 94.12 245 GLN A O 1
ATOM 1780 N N . VAL A 1 246 ? 7.362 -0.000 2.222 1.00 95.44 246 VAL A N 1
ATOM 1781 C CA . VAL A 1 246 ? 7.707 -1.353 1.777 1.00 95.44 246 VAL A CA 1
ATOM 1782 C C . VAL A 1 246 ? 8.110 -2.205 2.980 1.00 95.44 246 VAL A C 1
ATOM 1784 O O . VAL A 1 246 ? 8.983 -1.824 3.755 1.00 95.44 246 VAL A O 1
ATOM 1787 N N . ASP A 1 247 ? 7.519 -3.393 3.097 1.00 94.75 247 ASP A N 1
ATOM 1788 C CA . ASP A 1 247 ? 7.874 -4.374 4.125 1.00 94.75 247 ASP A CA 1
ATOM 1789 C C . ASP A 1 247 ? 9.070 -5.236 3.677 1.00 94.75 247 ASP A C 1
ATOM 1791 O O . ASP A 1 247 ? 9.917 -5.617 4.486 1.00 94.75 247 ASP A O 1
ATOM 1795 N N . ILE A 1 248 ? 9.156 -5.542 2.372 1.00 97.00 248 ILE A N 1
ATOM 1796 C CA . ILE A 1 248 ? 10.231 -6.343 1.766 1.00 97.00 248 ILE A CA 1
ATOM 1797 C C . ILE A 1 248 ? 10.741 -5.671 0.488 1.00 97.00 248 ILE A C 1
ATOM 1799 O O . ILE A 1 248 ? 10.010 -5.546 -0.491 1.00 97.00 248 ILE A O 1
ATOM 1803 N N . GLY A 1 249 ? 12.020 -5.292 0.466 1.00 96.25 249 GLY A N 1
ATOM 1804 C CA . GLY A 1 249 ? 12.703 -4.805 -0.736 1.00 96.25 249 GLY A CA 1
ATOM 1805 C C . GLY A 1 249 ? 13.433 -5.924 -1.484 1.00 96.25 249 GLY A C 1
ATOM 1806 O O . GLY A 1 249 ? 14.219 -6.661 -0.890 1.00 96.25 249 GLY A O 1
ATOM 1807 N N . LEU A 1 250 ? 13.216 -6.033 -2.794 1.00 97.56 250 LEU A N 1
ATOM 1808 C CA . LEU A 1 250 ? 13.896 -6.971 -3.687 1.00 97.56 250 LEU A CA 1
ATOM 1809 C C . LEU A 1 250 ? 14.773 -6.207 -4.681 1.00 97.56 250 LEU A C 1
ATOM 1811 O O . LEU A 1 250 ? 14.266 -5.447 -5.502 1.00 97.56 250 LEU A O 1
ATOM 1815 N N . LEU A 1 251 ? 16.087 -6.442 -4.649 1.00 96.50 251 LEU A N 1
ATOM 1816 C CA . LEU A 1 251 ? 17.030 -5.874 -5.615 1.00 96.50 251 LEU A CA 1
ATOM 1817 C C . LEU A 1 251 ? 17.371 -6.901 -6.702 1.00 96.50 251 LEU A C 1
ATOM 1819 O O . LEU A 1 251 ? 18.048 -7.896 -6.445 1.00 96.50 251 LEU A O 1
ATOM 1823 N N . VAL A 1 252 ? 16.934 -6.646 -7.934 1.00 97.19 252 VAL A N 1
ATOM 1824 C CA . VAL A 1 252 ? 17.160 -7.534 -9.081 1.00 97.19 252 VAL A CA 1
ATOM 1825 C C . VAL A 1 252 ? 18.499 -7.214 -9.736 1.00 97.19 252 VAL A C 1
ATOM 1827 O O . VAL A 1 252 ? 18.690 -6.138 -10.308 1.00 97.19 252 VAL A O 1
ATOM 1830 N N . VAL A 1 253 ? 19.433 -8.164 -9.682 1.00 96.75 253 VAL A N 1
ATOM 1831 C CA . VAL A 1 253 ? 20.791 -8.006 -10.218 1.00 96.75 253 VAL A CA 1
ATOM 1832 C C . VAL A 1 253 ? 21.105 -9.156 -11.176 1.00 96.75 253 VAL A C 1
ATOM 1834 O O . VAL A 1 253 ? 21.256 -10.294 -10.733 1.00 96.75 253 VAL A O 1
ATOM 1837 N N . PRO A 1 254 ? 21.233 -8.892 -12.488 1.00 94.81 254 PRO A N 1
ATOM 1838 C CA . PRO A 1 254 ? 21.743 -9.883 -13.429 1.00 94.81 254 PRO A CA 1
ATOM 1839 C C . PRO A 1 254 ? 23.136 -10.378 -13.026 1.00 94.81 254 PRO A C 1
ATOM 1841 O O . PRO A 1 254 ? 23.941 -9.600 -12.516 1.00 94.81 254 PRO A O 1
ATOM 1844 N N . GLY A 1 255 ? 23.440 -11.652 -13.295 1.00 93.62 255 GLY A N 1
ATOM 1845 C CA . GLY A 1 255 ? 24.711 -12.316 -12.960 1.00 93.62 255 GLY A CA 1
ATOM 1846 C C . GLY A 1 255 ? 25.918 -11.852 -13.788 1.00 93.62 255 GLY A C 1
ATOM 1847 O O . GLY A 1 255 ? 26.715 -12.665 -14.243 1.00 93.62 255 GLY A O 1
ATOM 1848 N N . GLU A 1 256 ? 26.040 -10.548 -14.018 1.00 94.06 256 GLU A N 1
ATOM 1849 C CA . GLU A 1 256 ? 27.089 -9.904 -14.800 1.00 94.06 256 GLU A CA 1
ATOM 1850 C C . GLU A 1 256 ? 27.884 -8.951 -13.900 1.00 94.06 256 GLU A C 1
ATOM 1852 O O . GLU A 1 256 ? 27.303 -8.173 -13.140 1.00 94.06 256 GLU A O 1
ATOM 1857 N N . LEU A 1 257 ? 29.213 -8.917 -14.037 1.00 93.38 257 LEU A N 1
ATOM 1858 C CA . LEU A 1 257 ? 30.080 -8.071 -13.202 1.00 93.38 257 LEU A CA 1
ATOM 1859 C C . LEU A 1 257 ? 29.662 -6.589 -13.219 1.00 93.38 257 LEU A C 1
ATOM 1861 O O . LEU A 1 257 ? 29.634 -5.928 -12.182 1.00 93.38 257 LEU A O 1
ATOM 1865 N N . ARG A 1 258 ? 29.282 -6.071 -14.394 1.00 93.38 258 ARG A N 1
ATOM 1866 C CA . ARG A 1 258 ? 28.810 -4.686 -14.545 1.00 93.38 258 ARG A CA 1
ATOM 1867 C C . ARG A 1 258 ? 27.496 -4.438 -13.800 1.00 93.38 258 ARG A C 1
ATOM 1869 O O . ARG A 1 258 ? 27.306 -3.347 -13.270 1.00 93.38 258 ARG A O 1
ATOM 1876 N N . ALA A 1 259 ? 26.598 -5.421 -13.775 1.00 92.88 259 ALA A N 1
ATOM 1877 C CA . ALA A 1 259 ? 25.335 -5.318 -13.057 1.00 92.88 259 ALA A CA 1
ATOM 1878 C C . ALA A 1 259 ? 25.560 -5.332 -11.541 1.00 92.88 259 ALA A C 1
ATOM 1880 O O . ALA A 1 259 ? 24.978 -4.504 -10.851 1.00 92.88 259 ALA A O 1
ATOM 1881 N N . VAL A 1 260 ? 26.466 -6.181 -11.045 1.00 93.56 260 VAL A N 1
ATOM 1882 C CA . VAL A 1 260 ? 26.860 -6.206 -9.625 1.00 93.56 260 VAL A CA 1
ATOM 1883 C C . VAL A 1 260 ? 27.487 -4.876 -9.200 1.00 93.56 260 VAL A C 1
ATOM 1885 O O . VAL A 1 260 ? 27.092 -4.302 -8.188 1.00 93.56 260 VAL A O 1
ATOM 1888 N N . ALA A 1 261 ? 28.411 -4.332 -9.998 1.00 93.50 261 ALA A N 1
ATOM 1889 C CA . ALA A 1 261 ? 29.027 -3.036 -9.710 1.00 93.50 261 ALA A CA 1
ATOM 1890 C C . ALA A 1 261 ? 28.009 -1.878 -9.711 1.00 93.50 261 ALA A C 1
ATOM 1892 O O . ALA A 1 261 ? 28.119 -0.961 -8.899 1.00 93.50 261 ALA A O 1
ATOM 1893 N N . ALA A 1 262 ? 27.017 -1.910 -10.609 1.00 91.69 262 ALA A N 1
ATOM 1894 C CA . ALA A 1 262 ? 25.936 -0.926 -10.633 1.00 91.69 262 ALA A CA 1
ATOM 1895 C C . ALA A 1 262 ? 25.000 -1.073 -9.422 1.00 91.69 262 ALA A C 1
ATOM 1897 O O . ALA A 1 262 ? 24.691 -0.075 -8.776 1.00 91.69 262 ALA A O 1
ATOM 1898 N N . ALA A 1 263 ? 24.629 -2.306 -9.069 1.00 92.00 263 ALA A N 1
ATOM 1899 C CA . ALA A 1 263 ? 23.790 -2.607 -7.915 1.00 92.00 263 ALA A CA 1
ATOM 1900 C C . ALA A 1 263 ? 24.422 -2.123 -6.604 1.00 92.00 263 ALA A C 1
ATOM 1902 O O . ALA A 1 263 ? 23.725 -1.571 -5.759 1.00 92.00 263 ALA A O 1
ATOM 1903 N N . GLY A 1 264 ? 25.749 -2.230 -6.477 1.00 89.56 264 GLY A N 1
ATOM 1904 C CA . GLY A 1 264 ? 26.485 -1.690 -5.334 1.00 89.56 264 GLY A CA 1
ATOM 1905 C C . GLY A 1 264 ? 26.323 -0.178 -5.134 1.00 89.56 264 GLY A C 1
ATOM 1906 O O . GLY A 1 264 ? 26.448 0.275 -4.009 1.00 89.56 264 GLY A O 1
ATOM 1907 N N . ARG A 1 265 ? 26.012 0.597 -6.186 1.00 88.44 265 ARG A N 1
ATOM 1908 C CA . ARG A 1 265 ? 25.706 2.039 -6.074 1.00 88.44 265 ARG A CA 1
ATOM 1909 C C . ARG A 1 265 ? 24.247 2.328 -5.736 1.00 88.44 265 ARG A C 1
ATOM 1911 O O . ARG A 1 265 ? 23.937 3.414 -5.274 1.00 88.44 265 ARG A O 1
ATOM 1918 N N . VAL A 1 266 ? 23.353 1.399 -6.062 1.00 85.25 266 VAL A N 1
ATOM 1919 C CA . VAL A 1 266 ? 21.918 1.512 -5.769 1.00 85.25 266 VAL A CA 1
ATOM 1920 C C . VAL A 1 266 ? 21.645 1.153 -4.306 1.00 85.25 266 VAL A C 1
ATOM 1922 O O . VAL A 1 266 ? 20.739 1.708 -3.702 1.00 85.25 266 VAL A O 1
ATOM 1925 N N . ALA A 1 267 ? 22.430 0.229 -3.745 1.00 84.81 267 ALA A N 1
ATOM 1926 C CA . ALA A 1 267 ? 22.280 -0.273 -2.380 1.00 84.81 267 ALA A CA 1
ATOM 1927 C C . ALA A 1 267 ? 23.167 0.431 -1.330 1.00 84.81 267 ALA A C 1
ATOM 1929 O O . ALA A 1 267 ? 23.137 0.028 -0.168 1.00 84.81 267 ALA A O 1
ATOM 1930 N N . SER A 1 268 ? 23.987 1.409 -1.733 1.00 77.69 268 SER A N 1
ATOM 1931 C CA . SER A 1 268 ? 24.893 2.175 -0.857 1.00 77.69 268 SER A CA 1
ATOM 1932 C C . SER A 1 268 ? 24.242 3.439 -0.321 1.00 77.69 268 SER A C 1
ATOM 1934 O O . SER A 1 268 ? 24.408 3.710 0.885 1.00 77.69 268 SER A O 1
#